Protein AF-A0A9P3JMW7-F1 (afdb_monomer)

Secondary structure (DSSP, 8-state):
--HHHHHHHHHHHHHHHHH-SS-------S----S---S--TT-------PPPB-TT-EEEEEEEEEEEEEEEEES-HHHHHHT--TTPEEEEEEEEEEEEEEEPPGGGTTEEEEEE---GGGHHHHTT-EEEEEEPPGGGHHHHHHHHHHHHHHHHHHHHHHHHHHHHHHHHSPPTT---

Radius of gyration: 22.33 Å; Cα contacts (8 Å, |Δi|>4): 237; chains: 1; bounding box: 56×36×76 Å

Solvent-accessible surface area (backbone atoms only — not comparable to full-atom values): 10772 Å² total; per-residue (Å²): 133,65,68,68,59,55,52,53,51,52,52,52,52,50,54,55,57,73,74,40,77,79,69,70,50,72,52,69,63,54,68,90,75,88,75,94,72,72,90,79,47,95,85,60,80,71,80,71,71,73,78,71,93,37,40,56,72,37,37,41,29,43,32,37,63,42,97,62,56,46,24,38,28,44,39,76,41,69,72,32,57,75,69,51,49,64,78,81,36,45,79,76,40,71,72,31,41,60,46,81,44,81,43,68,37,54,66,89,42,52,74,36,77,46,40,37,33,23,65,44,86,93,33,46,43,29,74,75,57,47,53,53,75,45,60,22,37,46,76,89,46,43,66,61,55,54,52,50,53,52,51,51,53,50,51,50,52,53,50,53,52,52,52,52,53,54,52,52,53,53,59,73,69,52,77,75,96,80,84,77,132

pLDDT: mean 71.28, std 24.07, range [23.7, 98.12]

Sequence (181 aa):
MDPNRQLRLATVLLFVACVLPTQAIKVTVGGFLPNHLSPWSPLMKFIWAEPPPVFPDFLLIFRWVSPVPHSVYHMESKAKFDKCDFSGAKLLWPNSPVGWLPYVTPKAWENTTQYFSSKIPGNFDCKMGLKTALNVYRWEDAEAVIQARIRDRNQDVQRVLRQLKKELSRRRAKPSPGSST

Mean predicted aligned error: 13.69 Å

Foldseek 3Di:
DDPVVVVVVVVVVVVCVVVDDPDQQEPELDDDDDDDDDPPDPPDPPDPPDRPAAAAQHWYWYWYAAPWWWWKWWAPDPVCLVVLNCVVIHTPGDTDNTGTDTDGHHNVLEQHKTKMAIDDPPSVRSVVPSIDIHGYHYPVCNVVRVVVSVVVVVVVVVVVVVVVVVVVVVVVPDDDPPPDD

Structure (mmCIF, N/CA/C/O backbone):
data_AF-A0A9P3JMW7-F1
#
_entry.id   AF-A0A9P3JMW7-F1
#
loop_
_atom_site.group_PDB
_atom_site.id
_atom_site.type_symbol
_atom_site.label_atom_id
_atom_site.label_alt_id
_atom_site.label_comp_id
_atom_site.label_asym_id
_atom_site.label_entity_id
_atom_site.label_seq_id
_atom_site.pdbx_PDB_ins_code
_atom_site.Cartn_x
_atom_site.Cartn_y
_atom_site.Cartn_z
_atom_site.occupancy
_atom_site.B_iso_or_equiv
_atom_site.auth_seq_id
_atom_site.auth_comp_id
_atom_site.auth_asym_id
_atom_site.auth_atom_id
_atom_site.pdbx_PDB_model_num
ATOM 1 N N . MET A 1 1 ? -34.224 15.844 -13.766 1.00 48.94 1 MET A N 1
ATOM 2 C CA . MET A 1 1 ? -33.054 15.854 -12.857 1.00 48.94 1 MET A CA 1
ATOM 3 C C . MET A 1 1 ? -33.526 16.354 -11.505 1.00 48.94 1 MET A C 1
ATOM 5 O O . MET A 1 1 ? -34.215 17.362 -11.485 1.00 48.94 1 MET A O 1
ATOM 9 N N . ASP A 1 2 ? -33.236 15.634 -10.419 1.00 46.47 2 ASP A N 1
ATOM 10 C CA . ASP A 1 2 ? -33.733 15.974 -9.078 1.00 46.47 2 ASP A CA 1
ATOM 11 C C . ASP A 1 2 ? -32.933 17.153 -8.478 1.00 46.47 2 ASP A C 1
ATOM 13 O O . ASP A 1 2 ? -31.724 17.008 -8.249 1.00 46.47 2 ASP A O 1
ATOM 17 N N . PRO A 1 3 ? -33.566 18.313 -8.227 1.00 46.62 3 PRO A N 1
ATOM 18 C CA . PRO A 1 3 ? -32.898 19.490 -7.674 1.00 46.62 3 PRO A CA 1
ATOM 19 C C . PRO A 1 3 ? -32.322 19.250 -6.269 1.00 46.62 3 PRO A C 1
ATOM 21 O O . PRO A 1 3 ? -31.317 19.867 -5.909 1.00 46.62 3 PRO A O 1
ATOM 24 N N . ASN A 1 4 ? -32.856 18.290 -5.504 1.00 44.16 4 ASN A N 1
ATOM 25 C CA . ASN A 1 4 ? -32.309 17.932 -4.191 1.00 44.16 4 ASN A CA 1
ATOM 26 C C . ASN A 1 4 ? -30.985 17.164 -4.283 1.00 44.16 4 ASN A C 1
ATOM 28 O O . ASN A 1 4 ? -30.171 17.216 -3.359 1.00 44.16 4 ASN A O 1
ATOM 32 N N . ARG A 1 5 ? -30.729 16.475 -5.401 1.00 45.16 5 ARG A N 1
ATOM 33 C CA . ARG A 1 5 ? -29.468 15.755 -5.626 1.00 45.16 5 ARG A CA 1
ATOM 34 C C . ARG A 1 5 ? -28.324 16.718 -5.950 1.00 45.16 5 ARG A C 1
ATOM 36 O O . ARG A 1 5 ? -27.221 16.537 -5.446 1.00 45.16 5 ARG A O 1
ATOM 43 N N . GLN A 1 6 ? -28.612 17.763 -6.726 1.00 42.62 6 GLN A N 1
ATOM 44 C CA . GLN A 1 6 ? -27.673 18.845 -7.052 1.00 42.62 6 GLN A CA 1
ATOM 45 C C . GLN A 1 6 ? -27.289 19.653 -5.803 1.00 42.62 6 GLN A C 1
ATOM 47 O O . GLN A 1 6 ? -26.111 19.918 -5.577 1.00 42.62 6 GLN A O 1
ATOM 52 N N . LEU A 1 7 ? -28.265 19.965 -4.941 1.00 40.69 7 LEU A N 1
ATOM 53 C CA . LEU A 1 7 ? -28.019 20.721 -3.713 1.00 40.69 7 LEU A CA 1
ATOM 54 C C . LEU A 1 7 ? -27.164 19.928 -2.709 1.00 40.69 7 LEU A C 1
ATOM 56 O O . LEU A 1 7 ? -26.224 20.472 -2.141 1.00 40.69 7 LEU A O 1
ATOM 60 N N . ARG A 1 8 ? -27.413 18.617 -2.560 1.00 45.19 8 ARG A N 1
ATOM 61 C CA . ARG A 1 8 ? -26.593 17.732 -1.709 1.00 45.19 8 ARG A CA 1
ATOM 62 C C . ARG A 1 8 ? -25.161 17.579 -2.228 1.00 45.19 8 ARG A C 1
ATOM 64 O O . ARG A 1 8 ? -24.228 17.623 -1.431 1.00 45.19 8 ARG A O 1
ATOM 71 N N . LEU A 1 9 ? -24.977 17.461 -3.545 1.00 42.72 9 LEU A N 1
ATOM 72 C CA . LEU A 1 9 ? -23.651 17.437 -4.176 1.00 42.72 9 LEU A CA 1
ATOM 73 C C . LEU A 1 9 ? -22.887 18.747 -3.940 1.00 42.72 9 LEU A C 1
ATOM 75 O O . LEU A 1 9 ? -21.715 18.709 -3.570 1.00 42.72 9 LEU A O 1
ATOM 79 N N . ALA A 1 10 ? -23.555 19.894 -4.077 1.00 41.19 10 ALA A N 1
ATOM 80 C CA . ALA A 1 10 ? -22.950 21.204 -3.844 1.00 41.19 10 ALA A CA 1
ATOM 81 C C . ALA A 1 10 ? -22.555 21.421 -2.370 1.00 41.19 10 ALA A C 1
ATOM 83 O O . ALA A 1 10 ? -21.476 21.946 -2.095 1.00 41.19 10 ALA A O 1
ATOM 84 N N . THR A 1 11 ? -23.375 20.973 -1.411 1.00 40.84 11 THR A N 1
ATOM 85 C CA . THR A 1 11 ? -23.060 21.075 0.026 1.00 40.84 11 THR A CA 1
ATOM 86 C C . THR A 1 11 ? -21.898 20.164 0.437 1.00 40.84 11 THR A C 1
ATOM 88 O O . THR A 1 11 ? -21.054 20.580 1.231 1.00 40.84 11 THR A O 1
ATOM 91 N N . VAL A 1 12 ? -21.800 18.956 -0.130 1.00 45.84 12 VAL A N 1
ATOM 92 C CA . VAL A 1 12 ? -20.662 18.048 0.107 1.00 45.84 12 VAL A CA 1
ATOM 93 C C . VAL A 1 12 ? -19.378 18.607 -0.514 1.00 45.84 12 VAL A C 1
ATOM 95 O O . VAL A 1 12 ? -18.340 18.610 0.144 1.00 45.84 12 VAL A O 1
ATOM 98 N N . LEU A 1 13 ? -19.445 19.161 -1.729 1.00 39.97 13 LEU A N 1
ATOM 99 C CA . LEU A 1 13 ? -18.298 19.797 -2.389 1.00 39.97 13 LEU A CA 1
ATOM 100 C C . LEU A 1 13 ? -17.781 21.025 -1.619 1.00 39.97 13 LEU A C 1
ATOM 102 O O . LEU A 1 13 ? -16.568 21.177 -1.486 1.00 39.97 13 LEU A O 1
ATOM 106 N N . LEU A 1 14 ? -18.664 21.855 -1.045 1.00 33.56 14 LEU A N 1
ATOM 107 C CA . LEU A 1 14 ? -18.250 22.991 -0.207 1.00 33.56 14 LEU A CA 1
ATOM 108 C C . LEU A 1 14 ? -17.609 22.554 1.121 1.00 33.56 14 LEU A C 1
ATOM 110 O O . LEU A 1 14 ? -16.632 23.162 1.555 1.00 33.56 14 LEU A O 1
ATOM 114 N N . PHE A 1 15 ? -18.110 21.491 1.761 1.00 34.72 15 PHE A N 1
ATOM 115 C CA . PHE A 1 15 ? -17.514 20.974 3.001 1.00 34.72 15 PHE A CA 1
ATOM 116 C C . PHE A 1 15 ? -16.150 20.311 2.760 1.00 34.72 15 PHE A C 1
ATOM 118 O O . PHE A 1 15 ? -15.230 20.478 3.563 1.00 34.72 15 PHE A O 1
ATOM 125 N N . VAL A 1 16 ? -15.991 19.611 1.633 1.00 37.50 16 VAL A N 1
ATOM 126 C CA . VAL A 1 16 ? -14.702 19.052 1.199 1.00 37.50 16 VAL A CA 1
ATOM 127 C C . VAL A 1 16 ? -13.717 20.181 0.868 1.00 37.50 16 VAL A C 1
ATOM 129 O O . VAL A 1 16 ? -12.568 20.107 1.287 1.00 37.50 16 VAL A O 1
ATOM 132 N N . ALA A 1 17 ? -14.150 21.265 0.217 1.00 35.56 17 ALA A N 1
ATOM 133 C CA . ALA A 1 17 ? -13.272 22.385 -0.139 1.00 35.56 17 ALA A CA 1
ATOM 134 C C . ALA A 1 17 ? -12.853 23.272 1.054 1.00 35.56 17 ALA A C 1
ATOM 136 O O . ALA A 1 17 ? -11.731 23.772 1.069 1.00 35.56 17 ALA A O 1
ATOM 137 N N . CYS A 1 18 ? -13.706 23.460 2.070 1.00 32.03 18 CYS A N 1
ATOM 138 C CA . CYS A 1 18 ? -13.385 24.320 3.221 1.00 32.03 18 CYS A CA 1
ATOM 139 C C . CYS A 1 18 ? -12.578 23.630 4.333 1.00 32.03 18 CYS A C 1
ATOM 141 O O . CYS A 1 18 ? -11.916 24.318 5.107 1.00 32.03 18 CYS A O 1
ATOM 143 N N . VAL A 1 19 ? -12.606 22.296 4.436 1.00 36.69 19 VAL A N 1
ATOM 144 C CA . VAL A 1 19 ? -11.850 21.554 5.470 1.00 36.69 19 VAL A CA 1
ATOM 145 C C . VAL A 1 19 ? -10.483 21.088 4.959 1.00 36.69 19 VAL A C 1
ATOM 147 O O . VAL A 1 19 ? -9.619 20.692 5.742 1.00 36.69 19 VAL A O 1
ATOM 150 N N . LEU A 1 20 ? -10.257 21.152 3.649 1.00 33.12 20 LEU A N 1
ATOM 151 C CA . LEU A 1 20 ? -9.082 20.580 3.021 1.00 33.12 20 LEU A CA 1
ATOM 152 C C . LEU A 1 20 ? -8.305 21.663 2.272 1.00 33.12 20 LEU A C 1
ATOM 154 O O . LEU A 1 20 ? -8.556 21.875 1.085 1.00 33.12 20 LEU A O 1
ATOM 158 N N . PRO A 1 21 ? -7.339 22.344 2.922 1.00 30.89 21 PRO A N 1
ATOM 159 C CA . PRO A 1 21 ? -6.319 23.052 2.160 1.00 30.89 21 PRO A CA 1
ATOM 160 C C . PRO A 1 21 ? -5.702 22.024 1.208 1.00 30.89 21 PRO A C 1
ATOM 162 O O . PRO A 1 21 ? -5.280 20.967 1.678 1.00 30.89 21 PRO A O 1
ATOM 165 N N . THR A 1 22 ? -5.778 22.285 -0.105 1.00 34.09 22 THR A N 1
ATOM 166 C CA . THR A 1 22 ? -5.042 21.608 -1.193 1.00 34.09 22 THR A CA 1
ATOM 167 C C . THR A 1 22 ? -4.384 20.302 -0.742 1.00 34.09 22 THR A C 1
ATOM 169 O O . THR A 1 22 ? -3.243 20.302 -0.282 1.00 34.09 22 THR A O 1
ATOM 172 N N . GLN A 1 23 ? -5.141 19.197 -0.785 1.00 34.44 23 GLN A N 1
ATOM 173 C CA . GLN A 1 23 ? -4.758 17.922 -0.173 1.00 34.44 23 GLN A CA 1
ATOM 174 C C . GLN A 1 23 ? -3.525 17.288 -0.832 1.00 34.44 23 GLN A C 1
ATOM 176 O O . GLN A 1 23 ? -3.607 16.316 -1.580 1.00 34.44 23 GLN A O 1
ATOM 181 N N . ALA A 1 24 ? -2.343 17.771 -0.478 1.00 27.20 24 ALA A N 1
ATOM 182 C CA . ALA A 1 24 ? -1.161 16.939 -0.428 1.00 27.20 24 ALA A CA 1
ATOM 183 C C . ALA A 1 24 ? -1.383 15.917 0.698 1.00 27.20 24 ALA A C 1
ATOM 185 O O . ALA A 1 24 ? -1.044 16.162 1.858 1.00 27.20 24 ALA A O 1
ATOM 186 N N . ILE A 1 25 ? -2.000 14.774 0.387 1.00 34.78 25 ILE A N 1
ATOM 187 C CA . ILE A 1 25 ? -2.069 13.669 1.343 1.00 34.78 25 ILE A CA 1
ATOM 188 C C . ILE A 1 25 ? -0.661 13.109 1.493 1.00 34.78 25 ILE A C 1
ATOM 190 O O . ILE A 1 25 ? -0.116 12.393 0.656 1.00 34.78 25 ILE A O 1
ATOM 194 N N . LYS A 1 26 ? -0.038 13.492 2.601 1.00 32.16 26 LYS A N 1
ATOM 195 C CA . LYS A 1 26 ? 1.319 13.100 2.941 1.00 32.16 26 LYS A CA 1
ATOM 196 C C . LYS A 1 26 ? 1.336 11.642 3.401 1.00 32.16 26 LYS A C 1
ATOM 198 O O . LYS A 1 26 ? 1.287 11.358 4.597 1.00 32.16 26 LYS A O 1
ATOM 203 N N . VAL A 1 27 ? 1.438 10.707 2.460 1.00 34.66 27 VAL A N 1
ATOM 204 C CA . VAL A 1 27 ? 1.752 9.303 2.767 1.00 34.66 27 VAL A CA 1
ATOM 205 C C . VAL A 1 27 ? 3.241 9.200 3.100 1.00 34.66 27 VAL A C 1
ATOM 207 O O . VAL A 1 27 ? 4.061 8.845 2.263 1.00 34.66 27 VAL A O 1
ATOM 210 N N . THR A 1 28 ? 3.613 9.541 4.336 1.00 34.66 28 THR A N 1
ATOM 211 C CA . THR A 1 28 ? 5.009 9.412 4.780 1.00 34.66 28 THR A CA 1
ATOM 212 C C . THR A 1 28 ? 5.362 7.932 4.899 1.00 34.66 28 THR A C 1
ATOM 214 O O . THR A 1 28 ? 5.043 7.293 5.896 1.00 34.66 28 THR A O 1
ATOM 217 N N . VAL A 1 29 ? 6.034 7.383 3.891 1.00 35.31 29 VAL A N 1
ATOM 218 C CA . VAL A 1 29 ? 6.689 6.076 3.984 1.00 35.31 29 VAL A CA 1
ATOM 219 C C . VAL A 1 29 ? 8.136 6.317 4.417 1.00 35.31 29 VAL A C 1
ATOM 221 O O . VAL A 1 29 ? 9.008 6.526 3.583 1.00 35.31 29 VAL A O 1
ATOM 224 N N . GLY A 1 30 ? 8.362 6.318 5.736 1.00 28.41 30 GLY A N 1
ATOM 225 C CA . GLY A 1 30 ? 9.691 6.215 6.354 1.00 28.41 30 GLY A CA 1
ATOM 226 C C . GLY A 1 30 ? 10.368 7.522 6.798 1.00 28.41 30 GLY A C 1
ATOM 227 O O . GLY A 1 30 ? 10.834 8.309 5.988 1.00 28.41 30 GLY A O 1
ATOM 228 N N . GLY A 1 31 ? 10.555 7.675 8.115 1.00 28.78 31 GLY A N 1
ATOM 229 C CA . GLY A 1 31 ? 11.693 8.419 8.671 1.00 28.78 31 GLY A CA 1
ATOM 230 C C . GLY A 1 31 ? 11.390 9.750 9.363 1.00 28.78 31 GLY A C 1
ATOM 231 O O . GLY A 1 31 ? 11.705 10.816 8.843 1.00 28.78 31 GLY A O 1
ATOM 232 N N . PHE A 1 32 ? 10.889 9.681 10.598 1.00 30.52 32 PHE A N 1
ATOM 233 C CA . PHE A 1 32 ? 11.343 10.589 11.655 1.00 30.52 32 PHE A CA 1
ATOM 234 C C . PHE A 1 32 ? 11.558 9.764 12.926 1.00 30.52 32 PHE A C 1
ATOM 236 O O . PHE A 1 32 ? 10.618 9.477 13.659 1.00 30.52 32 PHE A O 1
ATOM 243 N N . LEU A 1 33 ? 12.799 9.346 13.159 1.00 30.53 33 LEU A N 1
ATOM 244 C CA . LEU A 1 33 ? 13.267 8.997 14.494 1.00 30.53 33 LEU A CA 1
ATOM 245 C C . LEU A 1 33 ? 14.526 9.830 14.745 1.00 30.53 33 LEU A C 1
ATOM 247 O O . LEU A 1 33 ? 15.545 9.573 14.104 1.00 30.53 33 LEU A O 1
ATOM 251 N N . PRO A 1 34 ? 14.489 10.826 15.645 1.00 30.39 34 PRO A N 1
ATOM 252 C CA . PRO A 1 34 ? 15.707 11.278 16.276 1.00 30.39 34 PRO A CA 1
ATOM 253 C C . PRO A 1 34 ? 16.158 10.165 17.233 1.00 30.39 34 PRO A C 1
ATOM 255 O O . PRO A 1 34 ? 15.459 9.828 18.180 1.00 30.39 34 PRO A O 1
ATOM 258 N N . ASN A 1 35 ? 17.337 9.616 16.949 1.00 30.09 35 ASN A N 1
ATOM 259 C CA . ASN A 1 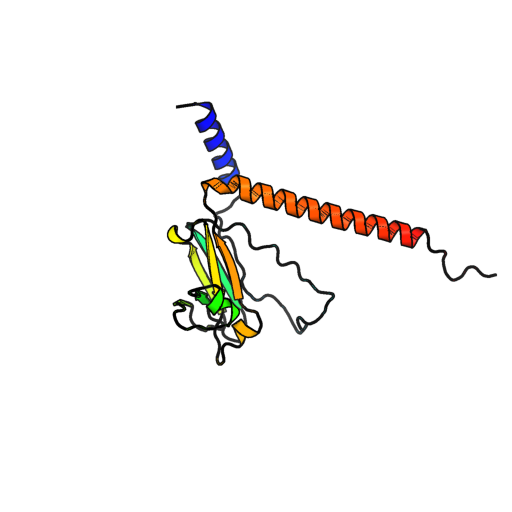35 ? 18.251 8.948 17.876 1.00 30.09 35 ASN A CA 1
ATOM 260 C C . ASN A 1 35 ? 17.792 7.625 18.546 1.00 30.09 35 ASN A C 1
ATOM 262 O O . ASN A 1 35 ? 16.973 7.579 19.455 1.00 30.09 35 ASN A O 1
ATOM 266 N N . HIS A 1 36 ? 18.474 6.542 18.158 1.00 29.42 36 HIS A N 1
ATOM 267 C CA . HIS A 1 36 ? 18.885 5.414 19.014 1.00 29.42 36 HIS A CA 1
ATOM 268 C C . HIS A 1 36 ? 17.856 4.503 19.705 1.00 29.42 36 HIS A C 1
ATOM 270 O O . HIS A 1 36 ? 18.260 3.669 20.514 1.00 29.42 36 HIS A O 1
ATOM 276 N N . LEU A 1 37 ? 16.577 4.511 19.332 1.00 28.62 37 LEU A N 1
ATOM 277 C CA . LEU A 1 37 ? 15.657 3.452 19.764 1.00 28.62 37 LEU A CA 1
ATOM 278 C C . LEU A 1 37 ? 15.348 2.487 18.618 1.00 28.62 37 LEU A C 1
ATOM 280 O O . LEU A 1 37 ? 14.524 2.729 17.742 1.00 28.62 37 LEU A O 1
ATOM 284 N N . SER A 1 38 ? 16.080 1.377 18.662 1.00 30.88 38 SER A N 1
ATOM 285 C CA . SER A 1 38 ? 15.751 0.084 18.070 1.00 30.88 38 SER A CA 1
ATOM 286 C C . SER A 1 38 ? 14.223 -0.158 18.008 1.00 30.88 38 SER A C 1
ATOM 288 O O . SER A 1 38 ? 13.556 -0.058 19.041 1.00 30.88 38 SER A O 1
ATOM 290 N N . PRO A 1 39 ? 13.650 -0.534 16.846 1.00 35.25 39 PRO A N 1
ATOM 291 C CA . PRO A 1 39 ? 12.219 -0.828 16.691 1.00 35.25 39 PRO A CA 1
ATOM 292 C C . PRO A 1 39 ? 11.766 -2.122 17.404 1.00 35.25 39 PRO A C 1
ATOM 294 O O . PRO A 1 39 ? 10.659 -2.601 17.178 1.00 35.25 39 PRO A O 1
ATOM 297 N N . TRP A 1 40 ? 12.597 -2.697 18.279 1.00 38.25 40 TRP A N 1
ATOM 298 C CA . TRP A 1 40 ? 12.391 -4.004 18.906 1.00 38.25 40 TRP A CA 1
ATOM 299 C C . TRP A 1 40 ? 11.804 -3.945 20.327 1.00 38.25 40 TRP A C 1
ATOM 301 O O . TRP A 1 40 ? 11.972 -4.885 21.100 1.00 38.25 40 TRP A O 1
ATOM 311 N N . SER A 1 41 ? 11.088 -2.877 20.697 1.00 28.12 41 SER A N 1
ATOM 312 C CA . SER A 1 41 ? 10.292 -2.888 21.932 1.00 28.12 41 SER A CA 1
ATOM 313 C C . SER A 1 41 ? 8.869 -3.390 21.652 1.00 28.12 41 SER A C 1
ATOM 315 O O . SER A 1 41 ? 8.125 -2.711 20.938 1.00 28.12 41 SER A O 1
ATOM 317 N N . PRO A 1 42 ? 8.413 -4.506 22.262 1.00 30.28 42 PRO A N 1
ATOM 318 C CA . PRO A 1 42 ? 7.014 -4.941 22.177 1.00 30.28 42 PRO A CA 1
ATOM 319 C C . PRO A 1 42 ? 6.032 -3.942 22.824 1.00 30.28 42 PRO A C 1
ATOM 321 O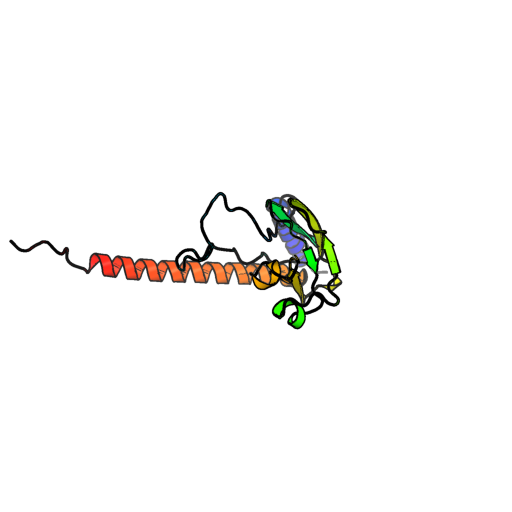 O . PRO A 1 42 ? 4.818 -4.097 22.690 1.00 30.28 42 PRO A O 1
ATOM 324 N N . LEU A 1 43 ? 6.544 -2.898 23.491 1.00 27.36 43 LEU A N 1
ATOM 325 C CA . LEU A 1 43 ? 5.776 -1.813 24.103 1.00 27.36 43 LEU A CA 1
ATOM 326 C C . LEU A 1 43 ? 5.633 -0.568 23.211 1.00 27.36 43 LEU A C 1
ATOM 328 O O . LEU A 1 43 ? 4.904 0.348 23.579 1.00 27.36 43 LEU A O 1
ATOM 332 N N . MET A 1 44 ? 6.261 -0.527 22.031 1.00 23.70 44 MET A N 1
ATOM 333 C CA . MET A 1 44 ? 6.128 0.587 21.085 1.00 23.70 44 MET A CA 1
ATOM 334 C C . MET A 1 44 ? 5.545 0.120 19.749 1.00 23.70 44 MET A C 1
ATOM 336 O O . MET A 1 44 ? 6.170 0.198 18.695 1.00 23.70 44 MET A O 1
ATOM 340 N N . LYS A 1 45 ? 4.271 -0.292 19.785 1.00 27.06 45 LYS A N 1
ATOM 341 C CA . LYS A 1 45 ? 3.368 -0.130 18.637 1.00 27.06 45 LYS A CA 1
ATOM 342 C C . LYS A 1 45 ? 3.181 1.372 18.407 1.00 27.06 45 LYS A C 1
ATOM 344 O O . LYS A 1 45 ? 2.190 1.947 18.852 1.00 27.06 45 LYS A O 1
ATOM 349 N N . PHE A 1 46 ? 4.149 2.036 17.778 1.00 28.05 46 PHE A N 1
ATOM 350 C CA . PHE A 1 46 ? 3.898 3.383 17.287 1.00 28.05 46 PHE A CA 1
ATOM 351 C C . PHE A 1 46 ? 2.743 3.303 16.293 1.00 28.05 46 PHE A C 1
ATOM 353 O O . PHE A 1 46 ? 2.755 2.507 15.354 1.00 28.05 46 PHE A O 1
ATOM 360 N N . ILE A 1 47 ? 1.714 4.086 16.596 1.00 30.52 47 ILE A N 1
ATOM 361 C CA . ILE A 1 47 ? 0.469 4.220 15.859 1.00 30.52 47 ILE A CA 1
ATOM 362 C C . ILE A 1 47 ? 0.827 4.763 14.476 1.00 30.52 47 ILE A C 1
ATOM 364 O O . ILE A 1 47 ? 0.866 5.971 14.252 1.00 30.52 47 ILE A O 1
ATOM 368 N N . TRP A 1 48 ? 1.105 3.871 13.531 1.00 34.50 48 TRP A N 1
ATOM 369 C CA . TRP A 1 48 ? 0.814 4.178 12.144 1.00 34.50 48 TRP A CA 1
ATOM 370 C C . TRP A 1 48 ? -0.702 4.314 12.105 1.00 34.50 48 TRP A C 1
ATOM 372 O O . TRP A 1 48 ? -1.420 3.323 12.224 1.00 34.50 48 TRP A O 1
ATOM 382 N N . ALA A 1 49 ? -1.202 5.549 12.036 1.00 47.88 49 ALA A N 1
ATOM 383 C CA . ALA A 1 49 ? -2.564 5.737 11.572 1.00 47.88 49 ALA A CA 1
ATOM 384 C C . ALA A 1 49 ? -2.646 4.989 10.240 1.00 47.88 49 ALA A C 1
ATOM 386 O O . ALA A 1 49 ? -1.784 5.195 9.380 1.00 47.88 49 ALA A O 1
ATOM 387 N N . GLU A 1 50 ? -3.603 4.068 10.109 1.00 57.03 50 GLU A N 1
ATOM 388 C CA . GLU A 1 50 ? -3.840 3.377 8.845 1.00 57.03 50 GLU A CA 1
ATOM 389 C C . GLU A 1 50 ? -3.782 4.405 7.712 1.00 57.03 50 GLU A C 1
ATOM 391 O O . GLU A 1 50 ? -4.391 5.477 7.855 1.00 57.03 50 GLU A O 1
ATOM 396 N N . PRO A 1 51 ? -3.044 4.132 6.618 1.00 66.00 51 PRO A N 1
ATOM 397 C CA . PRO A 1 51 ? -2.874 5.114 5.556 1.00 66.00 51 PRO A CA 1
ATOM 398 C C . PRO A 1 51 ? -4.262 5.588 5.132 1.00 66.00 51 PRO A C 1
ATOM 400 O O . PRO A 1 51 ? -5.149 4.735 5.003 1.00 66.00 51 PRO A O 1
ATOM 403 N N . PRO A 1 52 ? -4.501 6.904 4.988 1.00 71.75 52 PRO A N 1
ATOM 404 C CA . PRO A 1 52 ? -5.824 7.426 4.661 1.00 71.75 52 PRO A CA 1
ATOM 405 C C . PRO A 1 52 ? -6.370 6.755 3.393 1.00 71.75 52 PRO A C 1
ATOM 407 O O . PRO A 1 52 ? -5.589 6.202 2.614 1.00 71.75 52 PRO A O 1
ATOM 410 N N . PRO A 1 53 ? -7.697 6.765 3.172 1.00 82.88 53 PRO A N 1
ATOM 411 C CA . PRO A 1 53 ? -8.244 6.354 1.888 1.00 82.88 53 PRO A CA 1
ATOM 412 C C . PRO A 1 53 ? -7.495 7.058 0.759 1.00 82.88 53 PRO A C 1
ATOM 414 O O . PRO A 1 53 ? -7.331 8.278 0.793 1.00 82.88 53 PRO A O 1
ATOM 417 N N . VAL A 1 54 ? -7.010 6.280 -0.202 1.00 86.88 54 VAL A N 1
ATOM 418 C CA . VAL A 1 54 ? -6.374 6.805 -1.405 1.00 86.88 54 VAL A CA 1
ATOM 419 C C . VAL A 1 54 ? -7.391 6.698 -2.527 1.00 86.88 54 VAL A C 1
ATOM 421 O O . VAL A 1 54 ? -8.033 5.661 -2.672 1.00 86.88 54 VAL A O 1
ATOM 424 N N . PHE A 1 55 ? -7.534 7.756 -3.308 1.00 88.94 55 PHE A N 1
ATOM 425 C CA . PHE A 1 55 ? -8.375 7.797 -4.500 1.00 88.94 55 PHE A CA 1
ATOM 426 C C . PHE A 1 55 ? -7.502 8.193 -5.694 1.00 88.94 55 PHE A C 1
ATOM 428 O O . PHE A 1 55 ? -6.413 8.723 -5.474 1.00 88.94 55 PHE A O 1
ATOM 435 N N . PRO A 1 56 ? -7.937 7.949 -6.937 1.00 89.12 56 PRO A N 1
ATOM 436 C CA . PRO A 1 56 ? -7.272 8.472 -8.123 1.00 89.12 56 PRO A CA 1
ATOM 437 C C . PRO A 1 56 ? -7.027 9.972 -8.061 1.00 89.12 56 PRO A C 1
ATOM 439 O O . PRO A 1 56 ? -7.765 10.711 -7.404 1.00 89.12 56 PRO A O 1
ATOM 442 N N . ASP A 1 57 ? -5.998 10.400 -8.785 1.00 88.25 57 ASP A N 1
ATOM 443 C CA . ASP A 1 57 ? -5.529 11.782 -8.880 1.00 88.25 57 ASP A CA 1
ATOM 444 C C . ASP A 1 57 ? -4.980 12.348 -7.557 1.00 88.25 57 ASP A C 1
ATOM 446 O O . ASP A 1 57 ? -4.527 13.492 -7.493 1.00 88.25 57 ASP A O 1
ATOM 450 N N . PHE A 1 58 ? -4.917 11.530 -6.500 1.00 84.06 58 PHE A N 1
ATOM 451 C CA . PHE A 1 58 ? -4.209 11.881 -5.275 1.00 84.06 58 PHE A CA 1
ATOM 452 C C . PHE A 1 58 ? -2.707 11.906 -5.483 1.00 84.06 58 PHE A C 1
ATOM 454 O O . PHE A 1 58 ? -2.133 11.053 -6.164 1.00 84.06 58 PHE A O 1
ATOM 461 N N . LEU A 1 59 ? -2.077 12.849 -4.789 1.00 79.38 59 LEU A N 1
ATOM 462 C CA . LEU A 1 59 ? -0.637 12.975 -4.693 1.00 79.38 59 LEU A CA 1
ATOM 463 C C . LEU A 1 59 ? -0.100 12.091 -3.565 1.00 79.38 59 LEU A C 1
ATOM 465 O O . LEU A 1 59 ? -0.292 12.394 -2.388 1.00 79.38 59 LEU A O 1
ATOM 469 N N . LEU A 1 60 ? 0.615 11.026 -3.910 1.00 80.88 60 LEU A N 1
ATOM 470 C CA . LEU A 1 60 ? 1.429 10.276 -2.958 1.00 80.88 60 LEU A CA 1
ATOM 471 C C . LEU A 1 60 ? 2.759 10.997 -2.778 1.00 80.88 60 LEU A C 1
ATOM 473 O O . LEU A 1 60 ? 3.461 11.247 -3.752 1.00 80.88 60 LEU A O 1
ATOM 477 N N . ILE A 1 61 ? 3.115 11.313 -1.535 1.00 78.06 61 ILE A N 1
ATOM 478 C CA . ILE A 1 61 ? 4.392 11.956 -1.213 1.00 78.06 61 ILE A CA 1
ATOM 479 C C . ILE A 1 61 ? 5.250 11.000 -0.403 1.00 78.06 61 ILE A C 1
ATOM 481 O O . ILE A 1 61 ? 5.100 10.916 0.815 1.00 78.06 61 ILE A O 1
ATOM 485 N N . PHE A 1 62 ? 6.203 10.347 -1.062 1.00 76.75 62 PHE A N 1
ATOM 486 C CA . PHE A 1 62 ? 7.225 9.567 -0.372 1.00 76.75 62 PHE A CA 1
ATOM 487 C C . PHE A 1 62 ? 8.310 10.517 0.135 1.00 76.75 62 PHE A C 1
ATOM 489 O O . PHE A 1 62 ? 8.898 11.274 -0.643 1.00 76.75 62 PHE A O 1
ATOM 496 N N . ARG A 1 63 ? 8.553 10.501 1.448 1.00 73.94 63 ARG A N 1
ATOM 497 C CA . ARG A 1 63 ? 9.550 11.356 2.088 1.00 73.94 63 ARG A CA 1
ATOM 498 C C . ARG A 1 63 ? 10.388 10.550 3.050 1.00 73.94 63 ARG A C 1
ATOM 500 O O . ARG A 1 63 ? 9.818 9.911 3.921 1.00 73.94 63 ARG A O 1
ATOM 507 N N . TRP A 1 64 ? 11.700 10.694 2.931 1.00 73.19 64 TRP A N 1
ATOM 508 C CA . TRP A 1 64 ? 12.673 10.168 3.878 1.00 73.19 64 TRP A CA 1
ATOM 509 C C . TRP A 1 64 ? 13.845 11.136 4.016 1.00 73.19 64 TRP A C 1
ATOM 511 O O . TRP A 1 64 ? 14.154 11.907 3.102 1.00 73.19 64 TRP A O 1
ATOM 521 N N . VAL A 1 65 ? 14.477 11.095 5.184 1.00 69.12 65 VAL A N 1
ATOM 522 C CA . VAL A 1 65 ? 15.734 11.778 5.487 1.00 69.12 65 VAL A CA 1
ATOM 523 C C . VAL A 1 65 ? 16.569 10.776 6.272 1.00 69.12 65 VAL A C 1
ATOM 525 O O . VAL A 1 65 ? 16.196 10.409 7.385 1.00 69.12 65 VAL A O 1
ATOM 528 N N . SER A 1 66 ? 17.640 10.272 5.667 1.00 66.56 66 SER A N 1
ATOM 529 C CA . SER A 1 66 ? 18.483 9.231 6.256 1.00 66.56 66 SER A CA 1
ATOM 530 C C . SER A 1 66 ? 19.894 9.306 5.668 1.00 66.56 66 SER A C 1
ATOM 532 O O . SER A 1 66 ? 20.037 9.615 4.485 1.00 66.56 66 SER A O 1
ATOM 534 N N . PRO A 1 67 ? 20.956 9.001 6.439 1.00 67.31 67 PRO A N 1
ATOM 535 C CA . PRO A 1 67 ? 22.285 8.808 5.857 1.00 67.31 67 PRO A CA 1
ATOM 536 C C . PRO A 1 67 ? 22.329 7.587 4.922 1.00 67.31 67 PRO A C 1
ATOM 538 O O . PRO A 1 67 ? 23.235 7.477 4.100 1.00 67.31 67 PRO A O 1
ATOM 541 N N . VAL A 1 68 ? 21.358 6.671 5.034 1.00 70.44 68 VAL A N 1
ATOM 542 C CA . VAL A 1 68 ? 21.215 5.505 4.158 1.00 70.44 68 VAL A CA 1
ATOM 543 C C . VAL A 1 68 ? 20.290 5.865 2.993 1.00 70.44 68 VAL A C 1
ATOM 545 O O . VAL A 1 68 ? 19.187 6.365 3.229 1.00 70.44 68 VAL A O 1
ATOM 548 N N . PRO A 1 69 ? 20.704 5.628 1.738 1.00 75.62 69 PRO A N 1
ATOM 549 C CA . PRO A 1 69 ? 19.870 5.940 0.594 1.00 75.62 69 PRO A CA 1
ATOM 550 C C . PRO A 1 69 ? 18.671 4.994 0.508 1.00 75.62 69 PRO A C 1
ATOM 552 O O . PRO A 1 69 ? 18.816 3.789 0.692 1.00 75.62 69 PRO A O 1
ATOM 555 N N . HIS A 1 70 ? 17.511 5.536 0.146 1.00 81.75 70 HIS A N 1
ATOM 556 C CA . HIS A 1 70 ? 16.304 4.764 -0.153 1.00 81.75 70 HIS A CA 1
ATOM 557 C C . HIS A 1 70 ? 15.822 5.061 -1.570 1.00 81.75 70 HIS A C 1
ATOM 559 O O . HIS A 1 70 ? 16.080 6.139 -2.113 1.00 81.75 70 HIS A O 1
ATOM 565 N N . SER A 1 71 ? 15.111 4.104 -2.155 1.00 86.25 71 SER A N 1
ATOM 566 C CA . SER A 1 71 ? 14.439 4.236 -3.449 1.00 86.25 71 SER A CA 1
ATOM 567 C C . SER A 1 71 ? 12.951 3.974 -3.309 1.00 86.25 71 SER A C 1
ATOM 569 O O . SER A 1 71 ? 12.475 3.437 -2.309 1.00 86.25 71 SER A O 1
ATOM 571 N N . VAL A 1 72 ? 12.208 4.330 -4.350 1.00 89.12 72 VAL A N 1
ATOM 572 C CA . VAL A 1 72 ? 10.797 3.972 -4.458 1.00 89.12 72 VAL A CA 1
ATOM 573 C C . VAL A 1 72 ? 10.607 3.159 -5.719 1.00 89.12 72 VAL A C 1
ATOM 575 O O . VAL A 1 72 ? 10.799 3.657 -6.829 1.00 89.12 72 VAL A O 1
ATOM 578 N N . TYR A 1 73 ? 10.208 1.908 -5.537 1.00 92.81 73 TYR A N 1
ATOM 579 C CA . TYR A 1 73 ? 9.759 1.031 -6.604 1.00 92.81 73 TYR A CA 1
ATOM 580 C C . TYR A 1 73 ? 8.269 0.771 -6.462 1.00 92.81 73 TYR A C 1
ATOM 582 O O . TYR A 1 73 ? 7.777 0.508 -5.363 1.00 92.81 73 TYR A O 1
ATOM 590 N N . HIS A 1 74 ? 7.573 0.794 -7.591 1.00 94.44 74 HIS A N 1
ATOM 591 C CA . HIS A 1 74 ? 6.233 0.243 -7.732 1.00 94.44 74 HIS A CA 1
ATOM 592 C C . HIS A 1 74 ? 6.353 -1.226 -8.138 1.00 94.44 74 HIS A C 1
ATOM 594 O O . HIS A 1 74 ? 6.951 -1.554 -9.166 1.00 94.44 74 HIS A O 1
ATOM 600 N N . MET A 1 75 ? 5.855 -2.111 -7.280 1.00 96.38 75 MET A N 1
ATOM 601 C CA . MET A 1 75 ? 5.967 -3.556 -7.438 1.00 96.38 75 MET A CA 1
ATOM 602 C C . MET A 1 75 ? 4.839 -4.071 -8.327 1.00 96.38 75 MET A C 1
ATOM 604 O O . MET A 1 75 ? 3.687 -3.675 -8.175 1.00 96.38 75 MET A O 1
ATOM 608 N N . GLU A 1 76 ? 5.168 -5.013 -9.205 1.00 97.31 76 GLU A N 1
ATOM 609 C CA . GLU A 1 76 ? 4.228 -5.573 -10.181 1.00 97.31 76 GLU A CA 1
ATOM 610 C C . GLU A 1 76 ? 3.059 -6.333 -9.532 1.00 97.31 76 GLU A C 1
ATOM 612 O O . GLU A 1 76 ? 1.945 -6.325 -10.045 1.00 97.31 76 GLU A O 1
ATOM 617 N N . SER A 1 77 ? 3.299 -7.017 -8.408 1.00 97.25 77 SER A N 1
ATOM 618 C CA . SER A 1 77 ? 2.281 -7.850 -7.765 1.00 97.25 77 SER A CA 1
ATOM 619 C C . SER A 1 77 ? 2.516 -8.043 -6.272 1.00 97.25 77 SER A C 1
ATOM 621 O O . SER A 1 77 ? 3.635 -7.902 -5.767 1.00 97.25 77 SER A O 1
ATOM 623 N N . LYS A 1 78 ? 1.459 -8.483 -5.576 1.00 97.00 78 LYS A N 1
ATOM 624 C CA . LYS A 1 78 ? 1.525 -8.890 -4.168 1.00 97.00 78 LYS A CA 1
ATOM 625 C C . LYS A 1 78 ? 2.570 -9.978 -3.926 1.00 97.00 78 LYS A C 1
ATOM 627 O O . LYS A 1 78 ? 3.343 -9.883 -2.983 1.00 97.00 78 LYS A O 1
ATOM 632 N N . ALA A 1 79 ? 2.626 -10.997 -4.786 1.00 98.12 79 ALA A N 1
ATOM 633 C CA . ALA A 1 79 ? 3.550 -12.118 -4.616 1.00 98.12 79 ALA A CA 1
ATOM 634 C C . ALA A 1 79 ? 5.018 -11.661 -4.652 1.00 98.12 79 ALA A C 1
ATOM 636 O O . ALA A 1 79 ? 5.834 -12.111 -3.844 1.00 98.12 79 ALA A O 1
ATOM 637 N N . LYS A 1 80 ? 5.345 -10.729 -5.554 1.00 97.94 80 LYS A N 1
ATOM 638 C CA . LYS A 1 80 ? 6.682 -10.134 -5.654 1.00 97.94 80 LYS A CA 1
ATOM 639 C C . LYS A 1 80 ? 6.984 -9.181 -4.500 1.00 97.94 80 LYS A C 1
ATOM 641 O O . LYS A 1 80 ? 8.072 -9.234 -3.932 1.00 97.94 80 LYS A O 1
ATOM 646 N N . PHE A 1 81 ? 6.004 -8.382 -4.089 1.00 95.25 81 PHE A N 1
ATOM 647 C CA . PHE A 1 81 ? 6.081 -7.536 -2.897 1.00 95.25 81 PHE A CA 1
ATOM 648 C C . PHE A 1 81 ? 6.328 -8.339 -1.607 1.00 95.25 81 PHE A C 1
ATOM 650 O O . PHE A 1 81 ? 7.150 -7.957 -0.769 1.00 95.25 81 PHE A O 1
ATOM 657 N N . ASP A 1 82 ? 5.654 -9.476 -1.439 1.00 94.00 82 ASP A N 1
ATOM 658 C CA . ASP A 1 82 ? 5.810 -10.337 -0.267 1.00 94.00 82 ASP A CA 1
ATOM 659 C C . ASP A 1 82 ? 7.219 -10.941 -0.218 1.00 94.00 82 ASP A C 1
ATOM 661 O O . ASP A 1 82 ? 7.854 -10.922 0.837 1.00 94.00 82 ASP A O 1
ATOM 665 N N . LYS A 1 83 ? 7.731 -11.388 -1.372 1.00 96.81 83 LYS A N 1
ATOM 666 C CA . LYS A 1 83 ? 9.060 -12.004 -1.524 1.00 96.81 83 LYS A CA 1
ATOM 667 C C . LYS A 1 83 ? 10.214 -11.009 -1.676 1.00 96.81 83 LYS A C 1
ATOM 669 O O . LYS A 1 83 ? 11.367 -11.434 -1.725 1.00 96.81 83 LYS A O 1
ATOM 674 N N . CYS A 1 84 ? 9.932 -9.709 -1.762 1.00 94.69 84 CYS A N 1
ATOM 675 C CA . CYS A 1 84 ? 10.925 -8.686 -2.097 1.00 94.69 84 CYS A CA 1
ATOM 676 C C . CYS A 1 84 ? 11.674 -8.981 -3.407 1.00 94.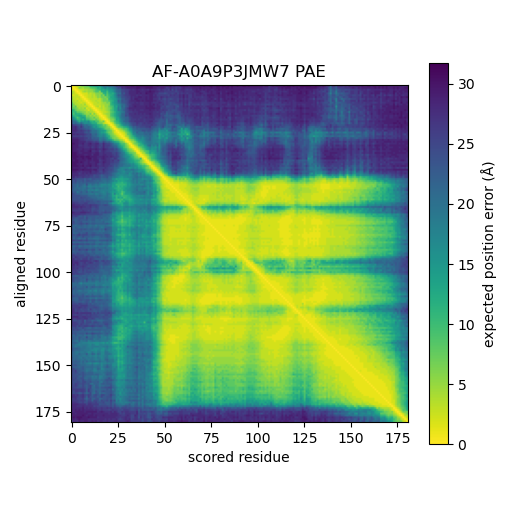69 84 CYS A C 1
ATOM 678 O O . CYS A 1 84 ? 12.890 -8.791 -3.502 1.00 94.69 84 CYS A O 1
ATOM 680 N N . ASP A 1 85 ? 10.943 -9.466 -4.408 1.00 97.00 85 ASP A N 1
ATOM 681 C CA . ASP A 1 85 ? 11.424 -9.685 -5.768 1.00 97.00 85 ASP A CA 1
ATOM 682 C C . ASP A 1 85 ? 11.137 -8.437 -6.612 1.00 97.00 85 ASP A C 1
ATOM 684 O O . ASP A 1 85 ? 9.987 -8.067 -6.826 1.00 97.00 85 ASP A O 1
ATOM 688 N N . PHE A 1 86 ? 12.193 -7.774 -7.078 1.00 96.44 86 PHE A N 1
ATOM 689 C CA . PHE A 1 86 ? 12.095 -6.543 -7.866 1.00 96.44 86 PHE A CA 1
ATOM 690 C C . PHE A 1 86 ? 12.100 -6.799 -9.379 1.00 96.44 86 PHE A C 1
ATOM 692 O O . PHE A 1 86 ? 12.168 -5.843 -10.153 1.00 96.44 86 PHE A O 1
ATOM 699 N N . SER A 1 87 ? 12.046 -8.056 -9.830 1.00 96.62 87 SER A N 1
ATOM 700 C CA . SER A 1 87 ? 11.854 -8.350 -11.251 1.00 96.62 87 SER A CA 1
ATOM 701 C C . SER A 1 87 ? 10.529 -7.739 -11.728 1.00 96.62 87 SER A C 1
ATOM 703 O O . SER A 1 87 ? 9.495 -7.914 -11.089 1.00 96.62 87 SER A O 1
ATOM 705 N N . GLY A 1 88 ? 10.545 -6.973 -12.821 1.00 95.62 88 GLY A N 1
ATOM 706 C CA . GLY A 1 88 ? 9.352 -6.274 -13.327 1.00 95.62 88 GLY A CA 1
ATOM 707 C C . GLY A 1 88 ? 8.898 -5.059 -12.503 1.00 95.62 88 GLY A C 1
ATOM 708 O O . GLY A 1 88 ? 7.929 -4.405 -12.878 1.00 95.62 88 GLY A O 1
ATOM 709 N N . ALA A 1 89 ? 9.582 -4.715 -11.404 1.00 96.56 89 ALA A N 1
ATOM 710 C CA . ALA A 1 89 ? 9.257 -3.517 -10.636 1.00 96.56 89 ALA A CA 1
ATOM 711 C C . ALA A 1 89 ? 9.681 -2.249 -11.391 1.00 96.56 89 ALA A C 1
ATOM 713 O O . ALA A 1 89 ? 10.775 -2.174 -11.958 1.00 96.56 89 ALA A O 1
ATOM 714 N N . LYS A 1 90 ? 8.838 -1.218 -11.346 1.00 95.69 90 LYS A N 1
ATOM 715 C CA . LYS A 1 90 ? 9.129 0.081 -11.951 1.00 95.69 90 LYS A CA 1
ATOM 716 C C . LYS A 1 90 ? 9.810 0.983 -10.930 1.00 95.69 90 LYS A C 1
ATOM 718 O O . LYS A 1 90 ? 9.237 1.276 -9.882 1.00 95.69 90 LYS A O 1
ATOM 723 N N . LEU A 1 91 ? 11.009 1.461 -11.252 1.00 93.06 91 LEU A N 1
ATOM 724 C CA . LEU A 1 91 ? 11.662 2.509 -10.474 1.00 93.06 91 LEU A CA 1
ATOM 725 C C . LEU A 1 91 ? 10.869 3.813 -10.627 1.00 93.06 91 LEU A C 1
ATOM 727 O O . LEU A 1 91 ? 10.732 4.330 -11.735 1.00 93.06 91 LEU A O 1
ATOM 731 N N . LEU A 1 92 ? 10.345 4.329 -9.519 1.00 88.25 92 LEU A N 1
ATOM 732 C CA . LEU A 1 92 ? 9.710 5.645 -9.458 1.00 88.25 92 LEU A CA 1
ATOM 733 C C . LEU A 1 92 ? 10.691 6.710 -8.972 1.00 88.25 92 LEU A C 1
ATOM 735 O O . LEU A 1 92 ? 10.632 7.847 -9.433 1.00 88.25 92 LEU A O 1
ATOM 739 N N . TRP A 1 93 ? 11.600 6.340 -8.064 1.00 83.00 93 TRP A N 1
ATOM 740 C CA . TRP A 1 93 ? 12.623 7.248 -7.555 1.00 83.00 93 TRP A CA 1
ATOM 741 C C . TRP A 1 93 ? 13.934 6.534 -7.222 1.00 83.00 93 TRP A C 1
ATOM 743 O O . TRP A 1 93 ? 13.889 5.514 -6.523 1.00 83.00 93 TRP A O 1
ATOM 753 N N . PRO A 1 94 ? 15.092 7.055 -7.672 1.00 83.19 94 PRO A N 1
ATOM 754 C CA . PRO A 1 94 ? 16.393 6.445 -7.425 1.00 83.19 94 PRO A CA 1
ATOM 755 C C . PRO A 1 94 ? 16.812 6.513 -5.951 1.00 83.19 94 PRO A C 1
ATOM 757 O O . PRO A 1 94 ? 16.237 7.235 -5.140 1.00 83.19 94 PRO A O 1
ATOM 760 N N . ASN A 1 95 ? 17.863 5.757 -5.633 1.00 78.38 95 ASN A N 1
ATOM 761 C CA . ASN A 1 95 ? 18.498 5.728 -4.322 1.00 78.38 95 ASN A CA 1
ATOM 762 C C . ASN A 1 95 ? 19.052 7.111 -3.955 1.00 78.38 95 ASN A C 1
ATOM 764 O O . ASN A 1 95 ? 20.049 7.549 -4.524 1.00 78.38 95 ASN A O 1
ATOM 768 N N . SER A 1 96 ? 18.417 7.781 -2.996 1.00 71.44 96 SER A N 1
ATOM 769 C CA . SER A 1 96 ? 18.826 9.101 -2.509 1.00 71.44 96 SER A CA 1
ATOM 770 C C . SER A 1 96 ? 18.837 9.124 -0.980 1.00 71.44 96 SER A C 1
ATOM 772 O O . SER A 1 96 ? 17.958 8.501 -0.383 1.00 71.44 96 SER A O 1
ATOM 774 N N . PRO A 1 97 ? 19.765 9.836 -0.313 1.00 62.72 97 PRO A N 1
ATOM 775 C CA . PRO A 1 97 ? 19.712 10.037 1.142 1.00 62.72 97 PRO A CA 1
ATOM 776 C C . PRO A 1 97 ? 18.511 10.903 1.576 1.00 62.72 97 PRO A C 1
ATOM 778 O O . PRO A 1 97 ? 18.049 10.834 2.717 1.00 62.72 97 PRO A O 1
ATOM 781 N N . VAL A 1 98 ? 17.959 11.701 0.654 1.00 62.91 98 VAL A N 1
ATOM 782 C CA . VAL A 1 98 ? 16.762 12.522 0.879 1.00 62.91 98 VAL A CA 1
ATOM 783 C C . VAL A 1 98 ? 15.798 12.376 -0.292 1.00 62.91 98 VAL A C 1
ATOM 785 O O . VAL A 1 98 ? 16.192 12.488 -1.452 1.00 62.91 98 VAL A O 1
ATOM 788 N N . GLY A 1 99 ? 14.522 12.155 0.003 1.00 63.38 99 GLY A N 1
ATOM 789 C CA . GLY A 1 99 ? 13.472 12.047 -1.007 1.00 63.38 99 GLY A CA 1
ATOM 790 C C . GLY A 1 99 ? 12.289 12.942 -0.682 1.00 63.38 99 GLY A C 1
ATOM 791 O O . GLY A 1 99 ? 11.863 13.018 0.470 1.00 63.38 99 GLY A O 1
ATOM 792 N N . TRP A 1 100 ? 11.754 13.612 -1.699 1.00 68.00 100 TRP A N 1
ATOM 793 C CA . TRP A 1 100 ? 10.436 14.239 -1.670 1.00 68.00 100 TRP A CA 1
ATOM 794 C C . TRP A 1 100 ? 9.844 14.130 -3.068 1.00 68.00 100 TRP A C 1
ATOM 796 O O . TRP A 1 100 ? 10.114 14.967 -3.927 1.00 68.00 100 TRP A O 1
ATOM 806 N N . LEU A 1 101 ? 9.105 13.048 -3.313 1.00 66.75 101 LEU A N 1
ATOM 807 C CA . LEU A 1 101 ? 8.538 12.793 -4.630 1.00 66.75 101 LEU A CA 1
ATOM 808 C C . LEU A 1 101 ? 7.012 12.830 -4.582 1.00 66.75 101 LEU A C 1
ATOM 810 O O . LEU A 1 101 ? 6.423 11.936 -3.968 1.00 66.75 101 LEU A O 1
ATOM 814 N N . PRO A 1 102 ? 6.379 13.797 -5.264 1.00 73.38 102 PRO A N 1
ATOM 815 C CA . PRO A 1 102 ? 4.987 13.673 -5.658 1.00 73.38 102 PRO A CA 1
ATOM 816 C C . PRO A 1 102 ? 4.811 12.588 -6.731 1.00 73.38 102 PRO A C 1
ATOM 818 O O . PRO A 1 102 ? 5.430 12.643 -7.791 1.00 73.38 102 PRO A O 1
ATOM 821 N N . TYR A 1 103 ? 3.925 11.628 -6.485 1.00 76.50 103 TYR A N 1
ATOM 822 C CA . TYR A 1 103 ? 3.454 10.667 -7.477 1.00 76.50 103 TYR A CA 1
ATOM 823 C C . TYR A 1 103 ? 1.928 10.704 -7.544 1.00 76.50 103 TYR A C 1
ATOM 825 O O . TYR A 1 103 ? 1.255 10.424 -6.553 1.00 76.50 103 TYR A O 1
ATOM 833 N N . VAL A 1 104 ? 1.380 11.058 -8.706 1.00 84.69 104 VAL A N 1
ATOM 834 C CA . VAL A 1 104 ? -0.071 11.102 -8.917 1.00 84.69 104 VAL A CA 1
ATOM 835 C C . VAL A 1 104 ? -0.584 9.687 -9.144 1.00 84.69 104 VAL A C 1
ATOM 837 O O . VAL A 1 104 ? -0.092 8.974 -10.017 1.00 84.69 104 VAL A O 1
ATOM 840 N N . THR A 1 105 ? -1.573 9.283 -8.355 1.00 85.81 105 THR A N 1
ATOM 841 C CA . THR A 1 105 ? -2.236 7.983 -8.494 1.00 85.81 105 THR A CA 1
ATOM 842 C C . THR A 1 105 ? -3.044 7.917 -9.796 1.00 85.81 105 THR A C 1
ATOM 844 O O . THR A 1 105 ? -3.976 8.697 -9.980 1.00 85.81 105 THR A O 1
ATOM 847 N N . PRO A 1 106 ? -2.729 6.992 -10.720 1.00 91.12 106 PRO A N 1
ATOM 848 C CA . PRO A 1 106 ? -3.492 6.835 -11.950 1.00 91.12 106 PRO A CA 1
ATOM 849 C C . PRO A 1 106 ? -4.914 6.337 -11.689 1.00 91.12 106 PRO A C 1
ATOM 851 O O . PRO A 1 106 ? -5.127 5.448 -10.864 1.00 91.12 106 PRO A O 1
ATOM 854 N N . LYS A 1 107 ? -5.871 6.791 -12.505 1.00 92.06 107 LYS A N 1
ATOM 855 C CA . LYS A 1 107 ? -7.240 6.250 -12.527 1.00 92.06 107 LYS A CA 1
ATOM 856 C C . LYS A 1 107 ? -7.300 4.733 -12.733 1.00 92.06 107 LYS A C 1
ATOM 858 O O . LYS A 1 107 ? -8.158 4.064 -12.176 1.00 92.06 107 LYS A O 1
ATOM 863 N N . ALA A 1 108 ? -6.345 4.164 -13.468 1.00 95.19 108 ALA A N 1
ATOM 864 C CA . ALA A 1 108 ? -6.253 2.718 -13.678 1.00 95.19 108 ALA A CA 1
ATOM 865 C C . ALA A 1 108 ? -6.045 1.902 -12.384 1.00 95.19 108 ALA A C 1
ATOM 867 O O . ALA A 1 108 ? -6.131 0.679 -12.421 1.00 95.19 108 ALA A O 1
ATOM 868 N N . TRP A 1 109 ? -5.742 2.547 -11.253 1.00 94.62 109 TRP A N 1
ATOM 869 C CA . TRP A 1 109 ? -5.598 1.879 -9.960 1.00 94.62 109 TRP A CA 1
ATOM 870 C C . TRP A 1 109 ? -6.909 1.784 -9.173 1.00 94.62 109 TRP A C 1
ATOM 872 O O . TRP A 1 109 ? -6.912 1.173 -8.107 1.00 94.62 109 TRP A O 1
ATOM 882 N N . GLU A 1 110 ? -8.016 2.350 -9.658 1.00 94.69 110 GLU A N 1
ATOM 883 C CA . GLU A 1 110 ? -9.317 2.243 -8.990 1.00 94.69 110 GLU A CA 1
ATOM 884 C C . GLU A 1 110 ? -9.663 0.800 -8.600 1.00 94.69 110 GLU A C 1
ATOM 886 O O . GLU A 1 110 ? -9.602 -0.119 -9.413 1.00 94.69 110 GLU A O 1
ATOM 891 N N . ASN A 1 111 ? -10.062 0.625 -7.339 1.00 94.19 111 ASN A N 1
ATOM 892 C CA . ASN A 1 111 ? -10.448 -0.650 -6.739 1.00 94.19 111 ASN A CA 1
ATOM 893 C C . ASN A 1 111 ? -9.348 -1.729 -6.777 1.00 94.19 111 ASN A C 1
ATOM 895 O O . ASN A 1 111 ? -9.625 -2.926 -6.862 1.00 94.19 111 ASN A O 1
ATOM 899 N N . THR A 1 112 ? -8.084 -1.312 -6.709 1.00 94.94 112 THR A N 1
ATOM 900 C CA . THR A 1 112 ? -6.940 -2.227 -6.644 1.00 94.94 112 THR A CA 1
ATOM 901 C C . THR A 1 112 ? -6.039 -1.911 -5.455 1.00 94.94 112 THR A C 1
ATOM 903 O O . THR A 1 112 ? -6.058 -0.809 -4.897 1.00 94.94 112 THR A O 1
ATOM 906 N N . THR A 1 113 ? -5.216 -2.886 -5.073 1.00 94.25 113 THR A N 1
ATOM 907 C CA . THR A 1 113 ? -4.120 -2.678 -4.126 1.00 94.25 113 THR A CA 1
ATOM 908 C C . THR A 1 113 ? -2.820 -2.459 -4.886 1.00 94.25 113 THR A C 1
ATOM 910 O O . THR A 1 113 ? -2.443 -3.255 -5.743 1.00 94.25 113 THR A O 1
ATOM 913 N N . GLN A 1 114 ? -2.114 -1.395 -4.529 1.00 94.12 114 GLN A N 1
ATOM 914 C CA . GLN A 1 114 ? -0.855 -0.977 -5.127 1.00 94.12 114 GLN A CA 1
ATOM 915 C C . GLN A 1 114 ? 0.285 -1.198 -4.144 1.00 94.12 114 GLN A C 1
ATOM 917 O O . GLN A 1 114 ? 0.143 -0.938 -2.951 1.00 94.12 114 GLN A O 1
ATOM 922 N N . TYR A 1 115 ? 1.419 -1.684 -4.636 1.00 93.50 115 TYR A N 1
ATOM 923 C CA . TYR A 1 115 ? 2.508 -2.177 -3.799 1.00 93.50 115 TYR A CA 1
ATOM 924 C C . TYR A 1 115 ? 3.774 -1.365 -4.036 1.00 93.50 115 TYR A C 1
ATOM 926 O O . TYR A 1 115 ? 4.230 -1.242 -5.170 1.00 93.50 115 TYR A O 1
ATOM 934 N N . PHE A 1 116 ? 4.373 -0.845 -2.969 1.00 91.12 116 PHE A N 1
ATOM 935 C CA . PHE A 1 116 ? 5.582 -0.029 -3.044 1.00 91.12 116 PHE A CA 1
ATOM 936 C C . PHE A 1 116 ? 6.648 -0.542 -2.092 1.00 91.12 116 PHE A C 1
ATOM 938 O O . PHE A 1 116 ? 6.340 -0.962 -0.975 1.00 91.12 116 PHE A O 1
ATOM 945 N N . SER A 1 117 ? 7.911 -0.486 -2.501 1.00 90.00 117 SER A N 1
ATOM 946 C CA . SER A 1 117 ? 9.030 -0.850 -1.632 1.00 90.00 117 SER A CA 1
ATOM 947 C C . SER A 1 117 ? 10.322 -0.134 -2.017 1.00 90.00 117 SER A C 1
ATOM 949 O O . SER A 1 117 ? 10.440 0.391 -3.124 1.00 90.00 117 SER A O 1
ATOM 951 N N . SER A 1 118 ? 11.284 -0.119 -1.094 1.00 88.00 118 SER A N 1
ATOM 952 C CA . SER A 1 118 ? 12.642 0.368 -1.333 1.00 88.00 118 SER A CA 1
ATOM 953 C C . SER A 1 118 ? 13.601 -0.781 -1.635 1.00 88.00 118 SER A C 1
ATOM 955 O O . SER A 1 118 ? 13.515 -1.868 -1.049 1.00 88.00 118 SER A O 1
ATOM 957 N N . LYS A 1 119 ? 14.543 -0.521 -2.546 1.00 87.44 119 LYS A N 1
ATOM 958 C CA . LYS A 1 119 ? 15.594 -1.455 -2.950 1.00 87.44 119 LYS A CA 1
ATOM 959 C C . LYS A 1 119 ? 16.973 -0.849 -2.716 1.00 87.44 119 LYS A C 1
ATOM 961 O O . LYS A 1 119 ? 17.439 0.002 -3.470 1.00 87.44 119 LYS A O 1
ATOM 966 N N . ILE A 1 120 ? 17.680 -1.417 -1.755 1.00 82.75 120 ILE A N 1
ATOM 967 C CA . ILE A 1 120 ? 19.134 -1.279 -1.610 1.00 82.75 120 ILE A CA 1
ATOM 968 C C . ILE A 1 120 ? 19.803 -2.637 -1.902 1.00 82.75 120 ILE A C 1
ATOM 970 O O . ILE A 1 120 ? 19.078 -3.627 -2.077 1.00 82.75 120 ILE A O 1
ATOM 974 N N . PRO A 1 121 ? 21.146 -2.729 -2.013 1.00 82.56 121 PRO A N 1
ATOM 975 C CA . PRO A 1 121 ? 21.828 -3.993 -2.299 1.00 82.56 121 PRO A CA 1
ATOM 976 C C . PRO A 1 121 ? 21.316 -5.160 -1.434 1.00 82.56 121 PRO A C 1
ATOM 978 O O . PRO A 1 121 ? 21.065 -5.010 -0.240 1.00 82.56 121 PRO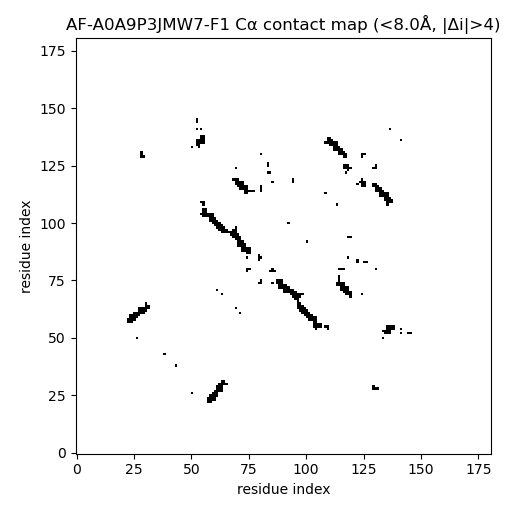 A O 1
ATOM 981 N N . GLY A 1 122 ? 21.078 -6.318 -2.060 1.00 82.44 122 GLY A N 1
ATOM 982 C CA . GLY A 1 122 ? 20.508 -7.503 -1.396 1.00 82.44 122 GLY A CA 1
ATOM 983 C C . GLY A 1 122 ? 19.004 -7.436 -1.067 1.00 82.44 122 GLY A C 1
ATOM 984 O O . GLY A 1 122 ? 18.482 -8.351 -0.415 1.00 82.44 122 GLY A O 1
ATOM 985 N N . ASN A 1 123 ? 18.300 -6.392 -1.525 1.00 86.44 123 ASN A N 1
ATOM 986 C CA . ASN A 1 123 ? 16.888 -6.097 -1.234 1.00 86.44 123 ASN A CA 1
ATOM 987 C C . ASN A 1 123 ? 16.617 -5.916 0.274 1.00 86.44 123 ASN A C 1
ATOM 989 O O . ASN A 1 123 ? 15.530 -6.242 0.756 1.00 86.44 123 ASN A O 1
ATOM 993 N N . PHE A 1 124 ? 17.620 -5.439 1.021 1.00 83.50 124 PHE A N 1
ATOM 994 C CA . PHE A 1 124 ? 17.593 -5.387 2.485 1.00 83.50 124 PHE A CA 1
ATOM 995 C C . PHE A 1 124 ? 16.435 -4.541 3.028 1.00 83.50 124 PHE A C 1
ATOM 997 O O . PHE A 1 124 ? 15.674 -5.036 3.850 1.00 83.50 124 PHE A O 1
ATOM 1004 N N . ASP A 1 125 ? 16.225 -3.330 2.506 1.00 82.62 125 ASP A N 1
ATOM 1005 C CA . ASP A 1 125 ? 15.129 -2.441 2.922 1.00 82.62 125 ASP A CA 1
ATOM 1006 C C . ASP A 1 125 ? 13.757 -3.124 2.886 1.00 82.62 125 ASP A C 1
ATOM 1008 O O . ASP A 1 125 ? 13.027 -3.133 3.877 1.00 82.62 125 ASP A O 1
ATOM 1012 N N . CYS A 1 126 ? 13.419 -3.754 1.761 1.00 85.31 126 CYS A N 1
ATOM 1013 C CA . CYS A 1 126 ? 12.167 -4.488 1.624 1.00 85.31 126 CYS A CA 1
ATOM 1014 C C . CYS A 1 126 ? 12.053 -5.634 2.640 1.00 85.31 126 CYS A C 1
ATOM 1016 O O . CYS A 1 126 ? 11.001 -5.808 3.262 1.00 85.31 126 CYS A O 1
ATOM 1018 N N . LYS A 1 127 ? 13.132 -6.409 2.830 1.00 86.12 127 LYS A N 1
ATOM 1019 C CA . LYS A 1 127 ? 13.168 -7.543 3.772 1.00 86.12 127 LYS A CA 1
ATOM 1020 C C . LYS A 1 127 ? 13.048 -7.090 5.228 1.00 86.12 127 LYS A C 1
ATOM 1022 O O . LYS A 1 127 ? 12.465 -7.809 6.032 1.00 86.12 127 LYS A O 1
ATOM 1027 N N . MET A 1 128 ? 13.528 -5.888 5.539 1.00 81.75 128 MET A N 1
ATOM 1028 C CA . MET A 1 128 ? 13.366 -5.233 6.839 1.00 81.75 128 MET A CA 1
ATOM 1029 C C . MET A 1 128 ? 11.988 -4.583 7.027 1.00 81.75 128 MET A C 1
ATOM 1031 O O . MET A 1 128 ? 11.722 -3.999 8.074 1.00 81.75 128 MET A O 1
ATOM 1035 N N . GLY A 1 129 ? 11.096 -4.693 6.039 1.00 83.94 129 GLY A N 1
ATOM 1036 C CA . GLY A 1 129 ? 9.726 -4.200 6.129 1.00 83.94 129 GLY A CA 1
ATOM 1037 C C . GLY A 1 129 ? 9.528 -2.774 5.621 1.00 83.94 129 GLY A C 1
ATOM 1038 O O . GLY A 1 129 ? 8.431 -2.243 5.783 1.00 83.94 129 GLY A O 1
ATOM 1039 N N . LEU A 1 130 ? 10.520 -2.156 4.963 1.00 84.38 130 LEU A N 1
ATOM 1040 C CA . LEU A 1 130 ? 10.344 -0.862 4.294 1.00 84.38 130 LEU A CA 1
ATOM 1041 C C . LEU A 1 130 ? 9.571 -1.043 2.975 1.00 84.38 130 LEU A C 1
ATOM 1043 O O . LEU A 1 130 ? 10.105 -0.993 1.859 1.00 84.38 130 LEU A O 1
ATOM 1047 N N . LYS A 1 131 ? 8.282 -1.339 3.125 1.00 86.94 131 LYS A N 1
ATOM 1048 C CA . LYS A 1 131 ? 7.340 -1.623 2.049 1.00 86.94 131 LYS A CA 1
ATOM 1049 C C . LYS A 1 131 ? 5.918 -1.287 2.499 1.00 86.94 131 LYS A C 1
ATOM 1051 O O . LYS A 1 131 ? 5.590 -1.433 3.672 1.00 86.94 131 LYS A O 1
ATOM 1056 N N . THR A 1 132 ? 5.075 -0.826 1.582 1.00 87.12 132 THR A N 1
ATOM 1057 C CA . THR A 1 132 ? 3.680 -0.473 1.877 1.00 87.12 132 THR A CA 1
ATOM 1058 C C . THR A 1 132 ? 2.738 -0.939 0.774 1.00 87.12 132 THR A C 1
ATOM 1060 O O . THR A 1 132 ? 3.116 -0.995 -0.397 1.00 87.12 132 THR A O 1
ATOM 1063 N N . ALA A 1 133 ? 1.510 -1.271 1.162 1.00 89.44 133 ALA A N 1
ATOM 1064 C CA . ALA A 1 133 ? 0.418 -1.601 0.262 1.00 89.44 133 ALA A CA 1
ATOM 1065 C C . ALA A 1 133 ? -0.696 -0.562 0.436 1.00 89.44 133 ALA A C 1
ATOM 1067 O O . ALA A 1 133 ? -1.104 -0.271 1.561 1.00 89.44 133 ALA A O 1
ATOM 1068 N N . LEU A 1 134 ? -1.176 0.004 -0.669 1.00 88.19 134 LEU A N 1
ATOM 1069 C CA . LEU A 1 134 ? -2.192 1.052 -0.689 1.00 88.19 134 LEU A CA 1
ATOM 1070 C C . LEU A 1 134 ? -3.419 0.558 -1.446 1.00 88.19 134 LEU A C 1
ATOM 1072 O O . LEU A 1 134 ? -3.327 0.241 -2.627 1.00 88.19 134 LEU A O 1
ATOM 1076 N N . ASN A 1 135 ? -4.571 0.526 -0.784 1.00 91.25 135 ASN A N 1
ATOM 1077 C CA . ASN A 1 135 ? -5.845 0.325 -1.468 1.00 91.25 135 ASN A CA 1
ATOM 1078 C C . ASN A 1 135 ? -6.290 1.655 -2.071 1.00 91.25 135 ASN A C 1
ATOM 1080 O O . ASN A 1 135 ? -6.408 2.647 -1.344 1.00 91.25 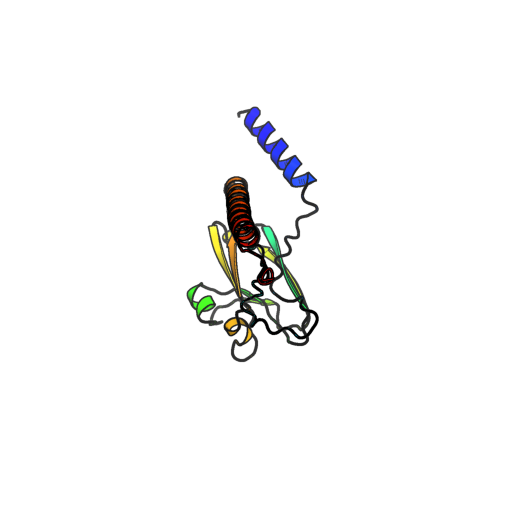135 ASN A O 1
ATOM 1084 N N . VAL A 1 136 ? -6.533 1.657 -3.377 1.00 90.94 136 VAL A N 1
ATOM 1085 C CA . VAL A 1 136 ? -7.042 2.817 -4.107 1.00 90.94 136 VAL A CA 1
ATOM 1086 C C . VAL A 1 136 ? -8.529 2.595 -4.365 1.00 90.94 136 VAL A C 1
ATOM 1088 O O . VAL A 1 136 ? -8.917 1.630 -5.017 1.00 90.94 136 VAL A O 1
ATOM 1091 N N . TYR A 1 137 ? -9.369 3.466 -3.821 1.00 92.75 137 TYR A N 1
ATOM 1092 C CA . TYR A 1 137 ? -10.827 3.373 -3.881 1.00 92.75 137 TYR A CA 1
ATOM 1093 C C . TYR A 1 137 ? -11.381 4.240 -5.009 1.00 92.75 137 TYR A C 1
ATOM 1095 O O . TYR A 1 137 ? -10.727 5.178 -5.462 1.00 92.75 137 TYR A O 1
ATOM 1103 N N . ARG A 1 138 ? -12.608 3.960 -5.449 1.00 92.75 138 ARG A N 1
ATOM 1104 C CA . ARG A 1 138 ? -13.318 4.845 -6.377 1.00 92.75 138 ARG A CA 1
ATOM 1105 C C . ARG A 1 138 ? -13.832 6.067 -5.630 1.00 92.75 138 ARG A C 1
ATOM 1107 O O . ARG A 1 138 ? -14.235 5.973 -4.471 1.00 92.75 138 ARG A O 1
ATOM 1114 N N . TRP A 1 139 ? -13.885 7.201 -6.319 1.00 89.62 139 TRP A N 1
ATOM 1115 C CA . TRP A 1 139 ? -14.470 8.427 -5.773 1.00 89.62 139 TRP A CA 1
ATOM 1116 C C . TRP A 1 139 ? -15.939 8.263 -5.369 1.00 89.62 139 TRP A C 1
ATOM 1118 O O . TRP A 1 139 ? -16.382 8.843 -4.383 1.00 89.62 139 TRP A O 1
ATOM 1128 N N . GLU A 1 140 ? -16.675 7.421 -6.088 1.00 93.31 140 GLU A N 1
ATOM 1129 C CA . GLU A 1 140 ? -18.077 7.089 -5.809 1.00 93.31 140 GLU A CA 1
ATOM 1130 C C . GLU A 1 140 ? -18.265 6.415 -4.443 1.00 93.31 140 GLU A C 1
ATOM 1132 O O . GLU A 1 140 ? -19.295 6.597 -3.797 1.00 93.31 140 GLU A O 1
ATOM 1137 N N . ASP A 1 141 ? -17.244 5.692 -3.977 1.00 93.50 141 ASP A N 1
ATOM 1138 C CA . ASP A 1 141 ? -17.256 4.968 -2.707 1.00 93.50 141 ASP A CA 1
ATOM 1139 C C . ASP A 1 141 ? -16.683 5.810 -1.554 1.00 93.50 141 ASP A C 1
ATOM 1141 O O . ASP A 1 141 ? -16.628 5.347 -0.411 1.00 93.50 141 ASP A O 1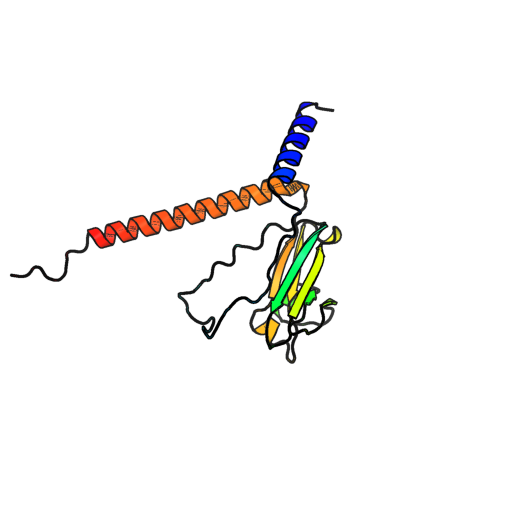
ATOM 1145 N N . ALA A 1 142 ? -16.241 7.047 -1.821 1.00 88.62 142 ALA A N 1
ATOM 1146 C CA . ALA A 1 142 ? -15.479 7.849 -0.867 1.00 88.62 142 ALA A CA 1
ATOM 1147 C C . ALA A 1 142 ? -16.222 8.067 0.453 1.00 88.62 142 ALA A C 1
ATOM 1149 O O . ALA A 1 142 ? -15.647 7.867 1.525 1.00 88.62 142 ALA A O 1
ATOM 1150 N N . GLU A 1 143 ? -17.509 8.415 0.387 1.00 89.25 143 GLU A N 1
ATOM 1151 C CA . GLU A 1 143 ? -18.332 8.606 1.581 1.00 89.25 143 GLU A CA 1
ATOM 1152 C C . GLU A 1 143 ? -18.416 7.318 2.406 1.00 89.25 143 GLU A C 1
ATOM 1154 O O . GLU A 1 143 ? -18.164 7.335 3.612 1.00 89.25 143 GLU A O 1
ATOM 1159 N N . ALA A 1 144 ? -18.693 6.184 1.760 1.00 93.19 144 ALA A N 1
ATOM 1160 C CA . ALA A 1 144 ? -18.821 4.902 2.440 1.00 93.19 144 ALA A CA 1
ATOM 1161 C C . ALA A 1 144 ? -17.503 4.480 3.111 1.00 93.19 144 ALA A C 1
ATOM 1163 O O . ALA A 1 144 ? -17.508 4.066 4.275 1.00 93.19 144 ALA A O 1
ATOM 1164 N N . VAL A 1 145 ? -16.375 4.640 2.410 1.00 88.25 145 VAL A N 1
ATOM 1165 C CA . VAL A 1 145 ? -15.029 4.309 2.905 1.00 88.25 145 VAL A CA 1
ATOM 1166 C C . VAL A 1 145 ? -14.632 5.201 4.082 1.00 88.25 145 VAL A C 1
ATOM 1168 O O . VAL A 1 145 ? -14.136 4.707 5.099 1.00 88.25 145 VAL A O 1
ATOM 1171 N N . ILE A 1 146 ? -14.867 6.511 3.981 1.00 84.25 146 ILE A N 1
ATOM 1172 C CA . ILE A 1 146 ? -14.564 7.461 5.059 1.00 84.25 146 ILE A CA 1
ATOM 1173 C C . ILE A 1 146 ? -15.430 7.155 6.285 1.00 84.25 146 ILE A C 1
ATOM 1175 O O . ILE A 1 146 ? -14.908 7.055 7.398 1.00 84.25 146 ILE A O 1
ATOM 1179 N N . GLN A 1 147 ? -16.733 6.937 6.094 1.00 88.06 147 GLN A N 1
ATOM 1180 C CA . GLN A 1 147 ? -17.653 6.612 7.184 1.00 88.06 147 GLN A CA 1
ATOM 1181 C C . GLN A 1 147 ? -17.306 5.280 7.858 1.00 88.06 147 GLN A C 1
ATOM 1183 O O . GLN A 1 147 ? -17.371 5.182 9.084 1.00 88.06 147 GLN A O 1
ATOM 1188 N N . ALA A 1 148 ? -16.897 4.262 7.094 1.00 88.12 148 ALA A N 1
ATOM 1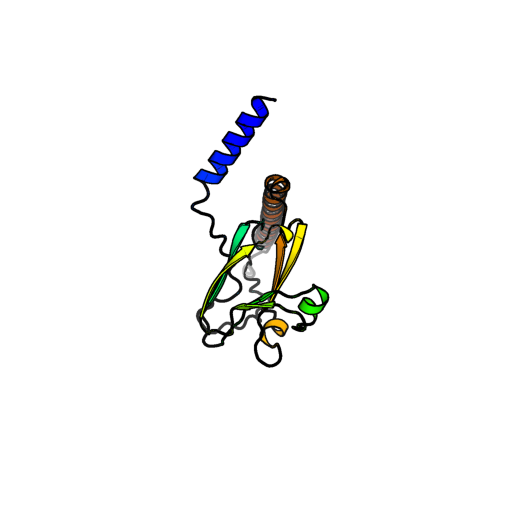189 C CA . ALA A 1 148 ? -16.427 2.995 7.653 1.00 88.12 148 ALA A CA 1
ATOM 1190 C C . ALA A 1 148 ? -15.216 3.197 8.573 1.00 88.12 148 ALA A C 1
ATOM 1192 O O . ALA A 1 148 ? -15.254 2.785 9.730 1.00 88.12 148 ALA A O 1
ATOM 1193 N N . ARG A 1 149 ? -14.204 3.949 8.128 1.00 83.25 149 ARG A N 1
ATOM 1194 C CA . ARG A 1 149 ? -13.014 4.233 8.949 1.00 83.25 149 ARG A CA 1
ATOM 1195 C C . ARG A 1 149 ? -13.316 5.042 10.203 1.00 83.25 149 ARG A C 1
ATOM 1197 O O . ARG A 1 149 ? -12.720 4.803 11.252 1.00 83.25 149 ARG A O 1
ATOM 1204 N N . ILE A 1 150 ? -14.232 6.008 10.113 1.00 83.25 150 ILE A N 1
ATOM 1205 C CA . ILE A 1 150 ? -14.690 6.761 11.287 1.00 83.25 150 ILE A CA 1
ATOM 1206 C C . ILE A 1 150 ? -15.334 5.804 12.298 1.00 83.25 150 ILE A C 1
ATOM 1208 O O . ILE A 1 150 ? -15.015 5.870 13.488 1.00 83.25 150 ILE A O 1
ATOM 1212 N N . ARG A 1 151 ? -16.203 4.893 11.839 1.00 87.38 151 ARG A N 1
ATOM 1213 C CA . ARG A 1 151 ? -16.839 3.890 12.705 1.00 87.38 151 ARG A CA 1
ATOM 1214 C C . ARG A 1 151 ? -15.817 2.966 13.360 1.00 87.38 151 ARG A C 1
ATOM 1216 O O . ARG A 1 151 ? -15.884 2.803 14.577 1.00 87.38 151 ARG A O 1
ATOM 1223 N N . ASP A 1 152 ? -14.867 2.429 12.605 1.00 84.38 152 ASP A N 1
ATOM 1224 C CA . ASP A 1 152 ? -13.854 1.502 13.126 1.00 84.38 152 ASP A CA 1
ATOM 1225 C C . ASP A 1 152 ? -12.981 2.173 14.191 1.00 84.38 152 ASP A C 1
ATOM 1227 O O . ASP A 1 152 ? -12.833 1.661 15.306 1.00 84.38 152 ASP A O 1
ATOM 1231 N N . ARG A 1 153 ? -12.513 3.399 13.923 1.00 79.75 153 ARG A N 1
ATOM 1232 C CA . ARG A 1 153 ? -11.742 4.171 14.906 1.00 79.75 153 ARG A CA 1
ATOM 1233 C C . ARG A 1 153 ? -12.552 4.473 16.166 1.00 79.75 153 ARG A C 1
ATOM 1235 O O . ARG A 1 153 ? -12.023 4.390 17.275 1.00 79.75 153 ARG A O 1
ATOM 1242 N N . ASN A 1 154 ? -13.840 4.784 16.024 1.00 83.50 154 ASN A N 1
ATOM 1243 C CA . ASN A 1 154 ? -14.723 4.980 17.172 1.00 83.50 154 ASN A CA 1
ATOM 1244 C C . ASN A 1 154 ? -14.890 3.685 17.984 1.00 83.50 154 ASN A C 1
ATOM 1246 O O . ASN A 1 154 ? -14.865 3.733 19.215 1.00 83.50 154 ASN A O 1
ATOM 1250 N N . GLN A 1 155 ? -15.013 2.525 17.333 1.00 85.94 155 GLN A N 1
ATOM 1251 C CA . GLN A 1 155 ? -15.082 1.231 18.021 1.00 85.94 155 GLN A CA 1
ATOM 1252 C C . GLN A 1 155 ? -13.794 0.916 18.796 1.00 85.94 155 GLN A C 1
ATOM 1254 O O . GLN A 1 155 ? -13.869 0.427 19.930 1.00 85.94 155 GLN A O 1
ATOM 1259 N N . ASP A 1 156 ? -12.628 1.241 18.237 1.00 78.19 156 ASP A N 1
ATOM 1260 C CA . ASP A 1 156 ? -11.337 1.080 18.912 1.00 78.19 156 ASP A CA 1
ATOM 1261 C C . ASP A 1 156 ? -11.201 1.981 20.136 1.00 78.19 156 ASP A C 1
ATOM 1263 O O . ASP A 1 156 ? -10.833 1.503 21.215 1.00 78.19 156 ASP A O 1
ATOM 1267 N N . VAL A 1 157 ? -11.592 3.253 20.022 1.00 81.69 157 VAL A N 1
ATOM 1268 C CA . VAL A 1 157 ? -11.645 4.169 21.171 1.00 81.69 157 VAL A CA 1
ATOM 1269 C C . VAL A 1 157 ? -12.530 3.585 22.276 1.00 81.69 157 VAL A C 1
ATOM 1271 O O . VAL A 1 157 ? -12.117 3.511 23.435 1.00 81.69 157 VAL A O 1
ATOM 1274 N N . GLN A 1 158 ? -13.716 3.075 21.934 1.00 90.38 158 GLN A N 1
ATOM 1275 C CA . GLN A 1 158 ? -14.609 2.445 22.913 1.00 90.38 158 GLN A CA 1
ATOM 1276 C C . GLN A 1 158 ? -14.027 1.157 23.519 1.00 90.38 158 GLN A C 1
ATOM 1278 O O . GLN A 1 158 ? -14.283 0.836 24.685 1.00 90.38 158 GLN A O 1
ATOM 1283 N N . ARG A 1 159 ? -13.234 0.388 22.765 1.00 88.94 159 ARG A N 1
ATOM 1284 C CA . ARG A 1 159 ? -12.529 -0.800 23.274 1.00 88.94 159 ARG A CA 1
ATOM 1285 C C . ARG A 1 159 ? -11.474 -0.413 24.312 1.00 88.94 159 ARG A C 1
ATOM 1287 O O . ARG A 1 159 ? -11.475 -0.987 25.403 1.00 88.94 159 ARG A O 1
ATOM 1294 N N . VAL A 1 160 ? -10.642 0.583 24.011 1.00 85.88 160 VAL A N 1
ATOM 1295 C CA . VAL A 1 160 ? -9.603 1.087 24.926 1.00 85.88 160 VAL A CA 1
ATOM 1296 C C . VAL A 1 160 ? -10.228 1.663 26.197 1.00 85.88 160 VAL A C 1
ATOM 1298 O O . VAL A 1 160 ? -9.810 1.314 27.301 1.00 85.88 160 VAL A O 1
ATOM 1301 N N . LEU A 1 161 ? -11.293 2.462 26.071 1.00 90.00 161 LEU A N 1
ATOM 1302 C CA . LEU A 1 161 ? -12.010 3.012 27.226 1.00 90.00 161 LEU A CA 1
ATOM 1303 C C . LEU A 1 161 ? -12.557 1.913 28.149 1.00 90.00 161 LEU A C 1
ATOM 1305 O O . LEU A 1 161 ? -12.461 2.029 29.372 1.00 90.00 161 LEU A O 1
ATOM 1309 N N . ARG A 1 162 ? -13.097 0.823 27.591 1.00 94.62 162 ARG A N 1
ATOM 1310 C CA . ARG A 1 162 ? -13.563 -0.328 28.385 1.00 94.62 162 ARG A CA 1
ATOM 1311 C C . ARG A 1 162 ? -12.419 -1.025 29.124 1.00 94.62 162 ARG A C 1
ATOM 1313 O O . ARG A 1 162 ? -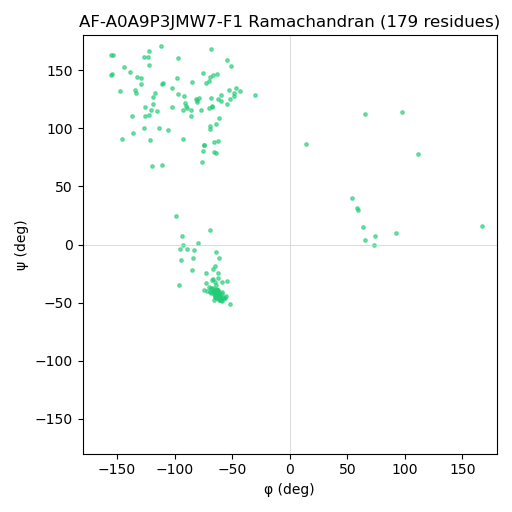12.580 -1.365 30.296 1.00 94.62 162 ARG A O 1
ATOM 1320 N N . GLN A 1 163 ? -11.273 -1.215 28.473 1.00 92.31 163 GLN A N 1
ATOM 1321 C CA . GLN A 1 163 ? -10.090 -1.808 29.106 1.00 92.31 163 GLN A CA 1
ATOM 1322 C C . GLN A 1 163 ? -9.557 -0.934 30.248 1.00 92.31 163 GLN A C 1
ATOM 1324 O O . GLN A 1 163 ? -9.317 -1.446 31.341 1.00 92.31 163 GLN A O 1
ATOM 1329 N N . LEU A 1 164 ? -9.462 0.381 30.032 1.00 92.62 164 LEU A N 1
ATOM 1330 C CA . LEU A 1 164 ? -9.032 1.343 31.051 1.00 92.62 164 LEU A CA 1
ATOM 1331 C C . LEU A 1 164 ? -9.966 1.348 32.263 1.00 92.62 164 LEU A C 1
ATOM 1333 O O . LEU A 1 164 ? -9.495 1.279 33.396 1.00 92.62 164 LEU A O 1
ATOM 1337 N N . LYS A 1 165 ? -11.287 1.360 32.041 1.00 95.81 165 LYS A N 1
ATOM 1338 C CA . LYS A 1 165 ? -12.272 1.262 33.130 1.00 95.81 165 LYS A CA 1
ATOM 1339 C C . LYS A 1 165 ? -12.075 -0.015 33.951 1.00 95.81 165 LYS A C 1
ATOM 1341 O O . LYS A 1 165 ? -12.037 0.055 35.175 1.00 95.81 165 LYS A O 1
ATOM 1346 N N . LYS A 1 166 ? -11.885 -1.165 33.291 1.00 95.00 166 LYS A N 1
ATOM 1347 C CA . LYS A 1 166 ? -11.650 -2.456 33.961 1.00 95.00 166 LYS A CA 1
ATOM 1348 C C . LYS A 1 166 ? -10.371 -2.447 34.804 1.00 95.00 166 LYS A C 1
ATOM 1350 O O . LYS A 1 166 ? -10.375 -2.952 35.925 1.00 95.00 166 LYS A O 1
ATOM 1355 N N . GLU A 1 167 ? -9.292 -1.875 34.281 1.00 93.56 167 GLU A N 1
ATOM 1356 C CA . GLU A 1 167 ? -8.013 -1.782 34.990 1.00 93.56 167 GLU A CA 1
ATOM 1357 C C . GLU A 1 167 ? -8.078 -0.813 36.182 1.00 93.56 167 GLU A C 1
ATOM 1359 O O . GLU A 1 167 ? -7.599 -1.137 37.269 1.00 93.56 167 GLU A O 1
ATOM 1364 N N . LEU A 1 168 ? -8.754 0.331 36.030 1.00 94.38 168 LEU A N 1
ATOM 1365 C CA . LEU A 1 168 ? -9.001 1.267 37.132 1.00 94.38 168 LEU A CA 1
ATOM 1366 C C . LEU A 1 168 ? -9.806 0.615 38.263 1.00 94.38 168 LEU A C 1
ATOM 1368 O O . LEU A 1 168 ? -9.447 0.764 39.432 1.00 94.38 168 LEU A O 1
ATOM 1372 N N . SER A 1 169 ? -10.856 -0.142 37.934 1.00 93.94 169 SER A N 1
ATOM 1373 C CA . SER A 1 169 ? -11.633 -0.890 38.930 1.00 93.94 169 SER A CA 1
ATOM 1374 C C . SER A 1 169 ? -10.779 -1.922 39.671 1.00 93.94 169 SER A C 1
ATOM 1376 O O . SER A 1 169 ? -10.862 -2.010 40.893 1.00 93.94 169 SER A O 1
ATOM 1378 N N . ARG A 1 170 ? -9.911 -2.662 38.965 1.00 92.81 170 ARG A N 1
ATOM 1379 C CA . ARG A 1 170 ? -8.985 -3.629 39.586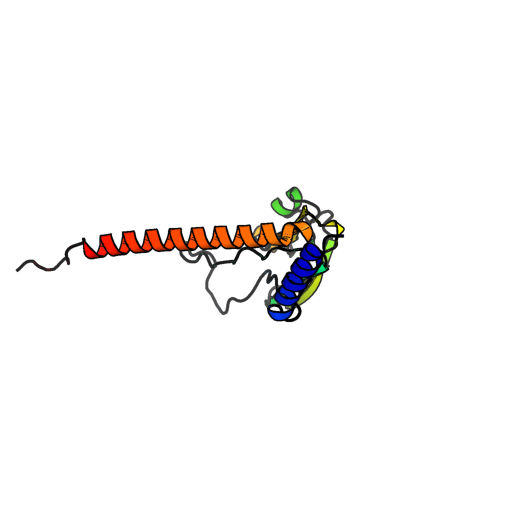 1.00 92.81 170 ARG A CA 1
ATOM 1380 C C . ARG A 1 170 ? -8.006 -2.964 40.547 1.00 92.81 170 ARG A C 1
ATOM 1382 O O . ARG A 1 170 ? -7.776 -3.486 41.632 1.00 92.81 170 ARG A O 1
ATOM 1389 N N . ARG A 1 171 ? -7.448 -1.814 40.165 1.00 89.38 171 ARG A N 1
ATOM 1390 C CA . ARG A 1 171 ? -6.512 -1.061 41.012 1.00 89.38 171 ARG A CA 1
ATOM 1391 C C . ARG A 1 171 ? -7.180 -0.500 42.262 1.00 89.38 171 ARG A C 1
ATOM 1393 O O . ARG A 1 171 ? -6.567 -0.538 43.318 1.00 89.38 171 ARG A O 1
ATOM 1400 N N . ARG A 1 172 ? -8.435 -0.047 42.164 1.00 89.81 172 ARG A N 1
ATOM 1401 C CA . ARG A 1 172 ? -9.223 0.385 43.332 1.00 89.81 172 ARG A CA 1
ATOM 1402 C C . ARG A 1 172 ? -9.579 -0.765 44.277 1.00 89.81 172 ARG A C 1
ATOM 1404 O O . ARG A 1 172 ? -9.708 -0.533 45.469 1.00 89.81 172 ARG A O 1
ATOM 1411 N N . ALA A 1 173 ? -9.743 -1.981 43.757 1.00 81.94 173 ALA A N 1
ATOM 1412 C CA . ALA A 1 173 ? -10.108 -3.156 44.550 1.00 81.94 173 ALA A CA 1
ATOM 1413 C C . ALA A 1 173 ? -8.917 -3.853 45.235 1.00 81.94 173 ALA A C 1
ATOM 1415 O O . ALA A 1 173 ? -9.134 -4.727 46.070 1.00 81.94 173 ALA A O 1
ATOM 1416 N N . LYS A 1 174 ? -7.666 -3.515 44.889 1.00 75.88 174 LYS A N 1
ATOM 1417 C CA . LYS A 1 174 ? -6.475 -4.114 45.506 1.00 75.88 174 LYS A CA 1
ATOM 1418 C C . LYS A 1 174 ? -6.129 -3.340 46.793 1.00 75.88 174 LYS A C 1
ATOM 1420 O O . LYS A 1 174 ? -5.803 -2.158 46.683 1.00 75.88 174 LYS A O 1
ATOM 1425 N N . PRO A 1 175 ? -6.187 -3.954 47.990 1.00 61.72 175 PRO A N 1
ATOM 1426 C CA . PRO A 1 175 ? -5.793 -3.283 49.227 1.00 61.72 175 PRO A CA 1
ATOM 1427 C C . PRO A 1 175 ? -4.305 -2.919 49.184 1.00 61.72 175 PRO A C 1
ATOM 1429 O O . PRO A 1 175 ? -3.503 -3.644 48.587 1.00 61.72 175 PRO A O 1
ATOM 1432 N N . SER A 1 176 ? -3.935 -1.803 49.816 1.00 63.31 176 SER A N 1
ATOM 1433 C CA . SER A 1 176 ? -2.536 -1.377 49.909 1.00 63.31 176 SER A CA 1
ATOM 1434 C C . SER A 1 176 ? -1.719 -2.426 50.680 1.00 63.31 176 SER A C 1
ATOM 1436 O O . SER A 1 176 ? -2.102 -2.773 51.802 1.00 63.31 176 SER A O 1
ATOM 1438 N N . PRO A 1 177 ? -0.613 -2.955 50.122 1.00 57.28 177 PRO A N 1
ATOM 1439 C CA . PRO A 1 177 ? 0.268 -3.866 50.837 1.00 57.28 177 PRO A CA 1
ATOM 1440 C C . PRO A 1 177 ? 1.085 -3.048 51.842 1.00 57.28 177 PRO A C 1
ATOM 1442 O O . PRO A 1 177 ? 2.160 -2.553 51.522 1.00 57.28 177 PRO A O 1
ATOM 1445 N N . GLY A 1 178 ? 0.531 -2.823 53.031 1.00 55.97 178 GLY A N 1
ATOM 1446 C CA . GLY A 1 178 ? 1.214 -2.043 54.068 1.00 55.97 178 GLY A CA 1
ATOM 1447 C C . GLY A 1 178 ? 0.368 -1.602 55.260 1.00 55.97 178 GLY A C 1
ATOM 1448 O O . GLY A 1 178 ? 0.786 -0.712 55.985 1.00 55.97 178 GLY A O 1
ATOM 1449 N N . SER A 1 179 ? -0.811 -2.188 55.473 1.00 54.03 179 SER A N 1
ATOM 1450 C CA . SER A 1 179 ? -1.627 -1.948 56.669 1.00 54.03 179 SER A CA 1
ATOM 1451 C C . SER A 1 179 ? -1.646 -3.209 57.533 1.00 54.03 179 SER A C 1
ATOM 1453 O O . SER A 1 179 ? -2.663 -3.891 57.633 1.00 54.03 179 SER A O 1
ATOM 1455 N N . SER A 1 180 ? -0.507 -3.547 58.122 1.00 49.81 180 SER A N 1
ATOM 1456 C CA . SER A 1 180 ? -0.429 -4.476 59.250 1.00 49.81 180 SER A CA 1
ATOM 1457 C C . SER A 1 180 ? 0.330 -3.754 60.356 1.00 49.81 180 SER A C 1
ATOM 1459 O O . SER A 1 180 ? 1.546 -3.589 60.261 1.00 49.81 180 SER A O 1
ATOM 1461 N N . THR A 1 181 ? -0.451 -3.234 61.304 1.00 57.31 181 THR A N 1
ATOM 1462 C CA . THR A 1 181 ? -0.049 -2.799 62.649 1.00 57.31 181 THR A CA 1
ATOM 1463 C C . THR A 1 181 ? 0.561 -3.938 63.443 1.00 57.31 181 THR A C 1
ATOM 1465 O O . THR A 1 181 ? 0.041 -5.068 63.282 1.00 57.31 181 THR A O 1
#

Nearest PDB structures (foldseek):
  2cj3-assembly2_B  TM=6.378E-01  e=7.968E-03  Nostoc sp. PCC 7120 = FACHB-418
  7pcy-assembly1_A  TM=6.669E-01  e=1.777E-02  Ulva prolifera
  3bqv-assembly1_A  TM=6.105E-01  e=1.777E-02  Leptolyngbya laminosa
  1iuz-assembly1_A  TM=6.823E-01  e=5.392E-02  Ulva pertusa
  4r0o-assembly4_D  TM=6.128E-01  e=2.736E-02  Leptolyngbya laminosa